Protein AF-A0A968SUG5-F1 (afdb_monomer_lite)

Foldseek 3Di:
DADFWQKAWEWEQAAEPLVRDTDTDIDIDTHHPPHALLQVLQLVVVCRVPPDPQKDADPDVVDPQAARIFRADPVRQTAEGEHEAQDAQVNQQNRVVRHVAYEYTHLDPVVVNLVRNAPDDHVVQQRYKYKYWDNVQSVVCSVVRDSYWYWYWYHDQQKIWIDTPPDIDITGIAIDGSVDDRDRDGRDDDDDDDDDDDDDDDDDDDDDDDDDDDDDDDDDDDDDDDDDDDDDDDDDDDDDDDDDDDDDDDDDDDDDDDDDDDDDDDDDDDD

Radius of gyration: 30.98 Å; chains: 1; bounding box: 108×66×65 Å

Sequence (271 aa):
MAQGATVYNLSIELADVDRGVYESFELRTARHPAESAEYLVTRLLAYCCEYAEGISFTQGISAGDEPAIWLRDATGRVLLWVEVGLPDAERLHRGSKQSERTAVYTHRDVTQLLSQLVGKKIHRAAAIPVYAFDRRLIKALAESVDRRSTLRITITEGQLFVALGDLSLSGSVTTHSLAGSEEQVGCARAGLPSTGAGNDAGGAGRSQRNKGRRNASARRYKADGAKDAIQSCIRPLTGSVGCQSCSVRVQCCLMGGRESGVPPWWGCWPI

pLDDT: mean 74.0, std 28.51, range [27.94, 98.62]

Structure (mmCIF, N/CA/C/O backbone):
data_AF-A0A968SUG5-F1
#
_entry.id   AF-A0A968SUG5-F1
#
loop_
_atom_site.group_PDB
_atom_site.id
_atom_site.type_symbol
_atom_site.label_atom_id
_atom_site.label_alt_id
_atom_site.label_comp_id
_atom_site.label_asym_id
_atom_site.label_entity_id
_atom_site.label_seq_id
_atom_site.pdbx_PDB_ins_code
_atom_site.Cartn_x
_atom_site.Cartn_y
_atom_site.Cartn_z
_atom_site.occupancy
_atom_site.B_iso_or_equiv
_atom_site.auth_seq_id
_atom_site.auth_comp_id
_atom_site.auth_asym_id
_atom_site.auth_atom_id
_atom_site.pdbx_PDB_model_num
ATOM 1 N N . MET A 1 1 ? 14.191 26.092 -5.492 1.00 40.31 1 MET A N 1
ATOM 2 C CA . MET A 1 1 ? 13.525 25.323 -6.566 1.00 40.31 1 MET A CA 1
ATOM 3 C C . MET A 1 1 ? 12.909 24.086 -5.941 1.00 40.31 1 MET A C 1
ATOM 5 O O . MET A 1 1 ? 13.654 23.318 -5.348 1.00 40.31 1 MET A O 1
ATOM 9 N N . ALA A 1 2 ? 11.588 23.911 -6.009 1.00 51.06 2 ALA A N 1
ATOM 10 C CA . ALA A 1 2 ? 10.972 22.647 -5.607 1.00 51.06 2 ALA A CA 1
ATOM 11 C C . ALA A 1 2 ? 11.287 21.587 -6.672 1.00 51.06 2 ALA A C 1
ATOM 13 O O . ALA A 1 2 ? 11.142 21.857 -7.865 1.00 51.06 2 ALA A O 1
ATOM 14 N N . GLN A 1 3 ? 11.752 20.408 -6.261 1.00 60.16 3 GLN A N 1
ATOM 15 C CA . GLN A 1 3 ? 11.927 19.287 -7.184 1.00 60.16 3 GLN A CA 1
ATOM 16 C C . GLN A 1 3 ? 10.543 18.827 -7.668 1.00 60.16 3 GLN A C 1
ATOM 18 O O . GLN A 1 3 ? 9.612 18.706 -6.875 1.00 60.16 3 GLN A O 1
ATOM 23 N N . GLY A 1 4 ? 10.391 18.612 -8.975 1.00 78.31 4 GLY A N 1
ATOM 24 C CA . GLY A 1 4 ? 9.131 18.131 -9.542 1.00 78.31 4 GLY A CA 1
ATOM 25 C C . GLY A 1 4 ? 8.844 16.683 -9.137 1.00 78.31 4 GLY A C 1
ATOM 26 O O . GLY A 1 4 ? 9.767 15.884 -8.972 1.00 78.31 4 GLY A O 1
ATOM 27 N N . ALA A 1 5 ? 7.565 16.328 -9.008 1.00 86.25 5 ALA A N 1
ATOM 28 C CA . ALA A 1 5 ? 7.169 14.938 -8.807 1.00 86.25 5 ALA A CA 1
ATOM 29 C C . ALA A 1 5 ? 7.533 14.085 -10.038 1.00 86.25 5 ALA A C 1
ATOM 31 O O . ALA A 1 5 ? 7.338 14.500 -11.184 1.00 86.25 5 ALA A O 1
ATOM 32 N N . THR A 1 6 ? 8.047 12.877 -9.810 1.00 91.19 6 THR A N 1
ATOM 33 C CA . THR A 1 6 ? 8.425 11.953 -10.887 1.00 91.19 6 THR A CA 1
ATOM 34 C C . THR A 1 6 ? 7.233 11.084 -11.259 1.00 91.19 6 THR A C 1
ATOM 36 O O . THR A 1 6 ? 6.728 10.335 -10.429 1.00 91.19 6 THR A O 1
ATOM 39 N N . VAL A 1 7 ? 6.776 11.167 -12.509 1.00 93.81 7 VAL A N 1
ATOM 40 C CA . VAL A 1 7 ? 5.664 10.338 -13.003 1.00 93.81 7 VAL A CA 1
ATOM 41 C C . VAL A 1 7 ? 6.163 8.949 -13.404 1.00 93.81 7 VAL A C 1
ATOM 43 O O . VAL A 1 7 ? 7.135 8.842 -14.166 1.00 93.81 7 VAL A O 1
ATOM 46 N N . TYR A 1 8 ? 5.449 7.938 -12.909 1.00 96.19 8 TYR A N 1
ATOM 47 C CA . TYR A 1 8 ? 5.531 6.522 -13.253 1.00 96.19 8 TYR A CA 1
ATOM 48 C C . TYR A 1 8 ? 4.249 6.113 -13.994 1.00 96.19 8 TYR A C 1
ATOM 50 O O . TYR A 1 8 ? 3.145 6.448 -13.556 1.00 96.19 8 TYR A O 1
ATOM 58 N N . ASN A 1 9 ? 4.404 5.381 -15.095 1.00 97.06 9 ASN A N 1
ATOM 59 C CA . ASN A 1 9 ? 3.317 4.724 -15.819 1.00 97.06 9 ASN A CA 1
ATOM 60 C C . ASN A 1 9 ? 3.586 3.216 -15.761 1.00 97.06 9 ASN A C 1
ATOM 62 O O . ASN A 1 9 ? 4.628 2.775 -16.247 1.00 97.06 9 ASN A O 1
ATOM 66 N N . LEU A 1 10 ? 2.700 2.448 -15.140 1.00 97.38 10 LEU A N 1
ATOM 67 C CA . LEU A 1 10 ? 2.911 1.031 -14.861 1.00 97.38 10 LEU A CA 1
ATOM 68 C C . LEU A 1 10 ? 1.778 0.216 -15.483 1.00 97.38 10 LEU A C 1
ATOM 70 O O . LEU A 1 10 ? 0.619 0.447 -15.152 1.00 97.38 10 LEU A O 1
ATOM 74 N N . SER A 1 11 ? 2.118 -0.735 -16.344 1.00 97.94 11 SER A N 1
ATOM 75 C CA . SER A 1 11 ? 1.160 -1.707 -16.873 1.00 97.94 11 SER A CA 1
ATOM 76 C C . SER A 1 11 ? 1.089 -2.875 -15.893 1.00 97.94 11 SER A C 1
ATOM 78 O O . SER A 1 11 ? 2.128 -3.464 -15.585 1.00 97.94 11 SER A O 1
ATOM 80 N N . ILE A 1 12 ? -0.084 -3.157 -15.328 1.00 98.19 12 ILE A N 1
ATOM 81 C CA . ILE A 1 12 ? -0.256 -4.168 -14.278 1.00 98.19 12 ILE A CA 1
ATOM 82 C C . ILE A 1 12 ? -1.114 -5.316 -14.803 1.00 98.19 12 ILE A C 1
ATOM 84 O O . ILE A 1 12 ? -2.260 -5.096 -15.184 1.00 98.19 12 ILE A O 1
ATOM 88 N N . GLU A 1 13 ? -0.576 -6.533 -14.755 1.00 98.38 13 GLU A N 1
ATOM 89 C CA . GLU A 1 13 ? -1.322 -7.789 -14.885 1.00 98.38 13 GLU A CA 1
ATOM 90 C C . GLU A 1 13 ? -1.495 -8.371 -13.465 1.00 98.38 13 GLU A C 1
ATOM 92 O O . GLU A 1 13 ? -0.532 -8.863 -12.872 1.00 98.38 13 GLU A O 1
ATOM 97 N N . LEU A 1 14 ? -2.693 -8.267 -12.881 1.00 98.50 14 LEU A N 1
ATOM 98 C CA . LEU A 1 14 ? -3.007 -8.711 -11.518 1.00 98.50 14 LEU A CA 1
ATOM 99 C C . LEU A 1 14 ? -3.749 -10.054 -11.532 1.00 98.50 14 LEU A C 1
ATOM 101 O O . LEU A 1 14 ? -4.778 -10.190 -12.189 1.00 98.50 14 LEU A O 1
ATOM 105 N N . ALA A 1 15 ? -3.261 -11.013 -10.747 1.00 98.56 15 ALA A N 1
ATOM 106 C CA . ALA A 1 15 ? -3.904 -12.293 -10.467 1.00 98.56 15 ALA A CA 1
ATOM 107 C C . ALA A 1 15 ? -3.958 -12.529 -8.947 1.00 98.56 15 ALA A C 1
ATOM 109 O O . ALA A 1 15 ? -3.088 -13.178 -8.366 1.00 98.56 15 ALA A O 1
ATOM 110 N N . ASP A 1 16 ? -4.968 -11.969 -8.287 1.00 97.94 16 ASP A N 1
ATOM 111 C CA . ASP A 1 16 ? -5.246 -12.205 -6.871 1.00 97.94 16 ASP A CA 1
ATOM 112 C C . ASP A 1 16 ? -6.149 -13.439 -6.736 1.00 97.94 16 ASP A C 1
ATOM 114 O O . ASP A 1 16 ? -7.370 -13.373 -6.894 1.00 97.94 16 ASP A O 1
ATOM 118 N N . VAL A 1 17 ? -5.520 -14.589 -6.490 1.00 98.00 17 VAL A N 1
ATOM 119 C CA . VAL A 1 17 ? -6.180 -15.894 -6.349 1.00 98.00 17 VAL A CA 1
ATOM 120 C C . VAL A 1 17 ? -6.985 -15.957 -5.050 1.00 98.00 17 VAL A C 1
ATOM 122 O O . VAL A 1 17 ? -8.071 -16.535 -5.036 1.00 98.00 17 VAL A O 1
ATOM 125 N N . ASP A 1 18 ? -6.502 -15.306 -3.987 1.00 95.38 18 ASP A N 1
ATOM 126 C CA . ASP A 1 18 ? -7.152 -15.267 -2.669 1.00 95.38 18 ASP A CA 1
ATOM 127 C C . ASP A 1 18 ? -8.512 -14.549 -2.716 1.00 95.38 18 ASP A C 1
ATOM 129 O O . ASP A 1 18 ? -9.431 -14.892 -1.966 1.00 95.38 18 ASP A O 1
ATOM 133 N N . ARG A 1 19 ? -8.653 -13.551 -3.598 1.00 95.38 19 ARG A N 1
ATOM 134 C CA . ARG A 1 19 ? -9.889 -12.778 -3.809 1.00 95.38 19 ARG A CA 1
ATOM 135 C C . ARG A 1 19 ? -10.636 -13.131 -5.100 1.00 95.38 19 ARG A C 1
ATOM 137 O O . ARG A 1 19 ? -11.758 -12.660 -5.282 1.00 95.38 19 ARG A O 1
ATOM 144 N N . GLY A 1 20 ? -10.040 -13.932 -5.985 1.00 96.94 20 GLY A N 1
ATOM 145 C CA . GLY A 1 20 ? -10.585 -14.264 -7.306 1.00 96.94 20 GLY A CA 1
ATOM 146 C C . GLY A 1 20 ? -10.607 -13.083 -8.288 1.00 96.94 20 GLY A C 1
ATOM 147 O O . GLY A 1 20 ? -11.497 -13.018 -9.135 1.00 96.94 20 GLY A O 1
ATOM 148 N N . VAL A 1 21 ? -9.671 -12.136 -8.159 1.00 97.44 21 VAL A N 1
ATOM 149 C CA . VAL A 1 21 ? -9.586 -10.925 -8.995 1.00 97.44 21 VAL A CA 1
ATOM 150 C C . VAL A 1 21 ? -8.481 -11.100 -10.036 1.00 97.44 21 VAL A C 1
ATOM 152 O O . VAL A 1 21 ? -7.309 -11.236 -9.691 1.00 97.44 21 VAL A O 1
ATOM 155 N N . TYR A 1 22 ? -8.854 -11.058 -11.315 1.00 98.00 22 TYR A N 1
ATOM 156 C CA . TYR A 1 22 ? -7.947 -11.227 -12.452 1.00 98.00 22 TYR A CA 1
ATOM 157 C C . TYR A 1 22 ? -8.134 -10.059 -13.414 1.00 98.00 22 TYR A C 1
ATOM 159 O O . TYR A 1 22 ? -9.120 -10.012 -14.143 1.00 98.00 22 TYR A O 1
ATOM 167 N N . GLU A 1 23 ? -7.219 -9.095 -13.377 1.00 98.00 23 GLU A N 1
ATOM 168 C CA . GLU A 1 23 ? -7.415 -7.780 -13.989 1.00 98.00 23 GLU A CA 1
ATOM 169 C C . GLU A 1 23 ? -6.155 -7.287 -14.694 1.00 98.00 23 GLU A C 1
ATOM 171 O O . GLU A 1 23 ? -5.032 -7.647 -14.341 1.00 98.00 23 GLU A O 1
ATOM 176 N N . SER A 1 24 ? -6.325 -6.447 -15.712 1.00 97.88 24 SER A N 1
ATOM 177 C CA . SER A 1 24 ? -5.207 -5.822 -16.426 1.00 97.88 24 SER A CA 1
ATOM 178 C C . SER A 1 24 ? -5.476 -4.341 -16.641 1.00 97.88 24 SER A C 1
ATOM 180 O O . SER A 1 24 ? -6.464 -3.971 -17.274 1.00 97.88 24 SER A O 1
ATOM 182 N N . PHE A 1 25 ? -4.618 -3.481 -16.090 1.00 97.12 25 PHE A N 1
ATOM 183 C CA . PHE A 1 25 ? -4.863 -2.040 -16.049 1.00 97.12 25 PHE A CA 1
ATOM 184 C C . PHE A 1 25 ? -3.585 -1.198 -16.117 1.00 97.12 25 PHE A C 1
ATOM 186 O O . PHE A 1 25 ? -2.525 -1.563 -15.609 1.00 97.12 25 PHE A O 1
ATOM 193 N N . GLU A 1 26 ? -3.716 -0.012 -16.713 1.00 96.69 26 GLU A N 1
ATOM 194 C CA . GLU A 1 26 ? -2.664 1.002 -16.769 1.00 96.69 26 GLU A CA 1
ATOM 195 C C . GLU A 1 26 ? -2.747 1.933 -15.558 1.00 96.69 26 GLU A C 1
ATOM 197 O O . GLU A 1 26 ? -3.721 2.665 -15.365 1.00 96.69 26 GLU A O 1
ATOM 202 N N . LEU A 1 27 ? -1.693 1.939 -14.749 1.00 95.75 27 LEU A N 1
ATOM 203 C CA . LEU A 1 27 ? -1.617 2.663 -13.493 1.00 95.75 27 LEU A CA 1
ATOM 204 C C . LEU A 1 27 ? -0.624 3.824 -13.596 1.00 95.75 27 LEU A C 1
ATOM 206 O O . LEU A 1 27 ? 0.596 3.647 -13.622 1.00 95.75 27 LEU A O 1
ATOM 210 N N . ARG A 1 28 ? -1.149 5.051 -13.619 1.00 94.88 28 ARG A N 1
ATOM 211 C CA . ARG A 1 28 ? -0.344 6.278 -13.644 1.00 94.88 28 ARG A CA 1
ATOM 212 C C . ARG A 1 28 ? -0.278 6.907 -12.259 1.00 94.88 28 ARG A C 1
ATOM 214 O O . ARG A 1 28 ? -1.301 7.286 -11.698 1.00 94.88 28 ARG A O 1
ATOM 221 N N . THR A 1 29 ? 0.930 7.084 -11.733 1.00 92.62 29 THR A N 1
ATOM 222 C CA . THR A 1 29 ? 1.147 7.670 -10.405 1.00 92.62 29 THR A CA 1
ATOM 223 C C . THR A 1 29 ? 2.322 8.645 -10.387 1.00 92.62 29 THR A C 1
ATOM 225 O O . THR A 1 29 ? 3.266 8.536 -11.170 1.00 92.62 29 THR A O 1
ATOM 228 N N . ALA A 1 30 ? 2.256 9.643 -9.509 1.00 92.19 30 ALA A N 1
ATOM 229 C CA . ALA A 1 30 ? 3.315 10.623 -9.309 1.00 92.19 30 ALA A CA 1
ATOM 230 C C . ALA A 1 30 ? 4.005 10.361 -7.969 1.00 92.19 30 ALA A C 1
ATOM 232 O O . ALA A 1 30 ? 3.348 10.340 -6.927 1.00 92.19 30 ALA A O 1
ATOM 233 N N . ARG A 1 31 ? 5.326 10.174 -8.000 1.00 92.56 31 ARG A N 1
ATOM 234 C CA . ARG A 1 31 ? 6.180 10.051 -6.819 1.00 92.56 31 ARG A CA 1
ATOM 235 C C . ARG A 1 31 ? 6.658 11.431 -6.377 1.00 92.56 31 ARG A C 1
ATOM 237 O O . ARG A 1 31 ? 7.319 12.129 -7.150 1.00 92.56 31 ARG A O 1
ATOM 244 N N . HIS A 1 32 ? 6.350 11.824 -5.146 1.00 89.81 32 HIS A N 1
ATOM 245 C CA . HIS A 1 32 ? 6.826 13.093 -4.584 1.00 89.81 32 HIS A CA 1
ATOM 246 C C . HIS A 1 32 ? 8.330 13.005 -4.226 1.00 89.81 32 HIS A C 1
ATOM 248 O O . HIS A 1 32 ? 8.789 11.927 -3.861 1.00 89.81 32 HIS A O 1
ATOM 254 N N . PRO A 1 33 ? 9.137 14.086 -4.264 1.00 88.06 33 PRO A N 1
ATOM 255 C CA . PRO A 1 33 ? 10.563 13.999 -3.910 1.00 88.06 33 PRO A CA 1
ATOM 256 C C . PRO A 1 33 ? 10.840 13.532 -2.472 1.00 88.06 33 PRO A C 1
ATOM 258 O O . PRO A 1 33 ? 11.853 12.887 -2.223 1.00 88.06 33 PRO A O 1
ATOM 261 N N . ALA A 1 34 ? 9.931 13.816 -1.530 1.00 89.00 34 ALA A N 1
ATOM 262 C CA . ALA A 1 34 ? 10.015 13.316 -0.151 1.00 89.00 34 ALA A CA 1
ATOM 263 C C . ALA A 1 34 ? 9.537 11.855 0.011 1.00 89.00 34 ALA A C 1
ATOM 265 O O . ALA A 1 34 ? 9.598 11.300 1.105 1.00 89.00 34 ALA A O 1
ATOM 266 N N . GLU A 1 35 ? 9.037 11.232 -1.057 1.00 90.69 35 GLU A N 1
ATOM 267 C CA . GLU A 1 35 ? 8.597 9.841 -1.075 1.00 90.69 35 GLU A CA 1
ATOM 268 C C . GLU A 1 35 ? 9.763 8.927 -1.479 1.00 90.69 35 GLU A C 1
ATOM 270 O O . GLU A 1 35 ? 10.408 9.119 -2.518 1.00 90.69 35 GLU A O 1
ATOM 275 N N . SER A 1 36 ? 10.046 7.906 -0.670 1.00 94.06 36 SER A N 1
ATOM 276 C CA . SER A 1 36 ? 11.065 6.908 -1.007 1.00 94.06 36 SER A CA 1
ATOM 277 C C . SER A 1 36 ? 10.557 5.934 -2.082 1.00 94.06 36 SER A C 1
ATOM 279 O O . SER A 1 36 ? 9.351 5.820 -2.314 1.00 94.06 36 SER A O 1
ATOM 281 N N . ALA A 1 37 ? 11.465 5.232 -2.762 1.00 95.44 37 ALA A N 1
ATOM 282 C CA . ALA A 1 37 ? 11.076 4.250 -3.778 1.00 95.44 37 ALA A CA 1
ATOM 283 C C . ALA A 1 37 ? 10.310 3.069 -3.146 1.00 95.44 37 ALA A C 1
ATOM 285 O O . ALA A 1 37 ? 9.331 2.583 -3.704 1.00 95.44 37 ALA A O 1
ATOM 286 N N . GLU A 1 38 ? 10.683 2.686 -1.924 1.00 97.31 38 GLU A N 1
ATOM 287 C CA . GLU A 1 38 ? 9.998 1.680 -1.113 1.00 97.31 38 GLU A CA 1
ATOM 288 C C . GLU A 1 38 ? 8.570 2.108 -0.764 1.00 97.31 38 GLU A C 1
ATOM 290 O O . GLU A 1 38 ? 7.666 1.278 -0.804 1.00 97.31 38 GLU A O 1
ATOM 295 N N . TYR A 1 39 ? 8.330 3.390 -0.458 1.00 96.31 39 TYR A N 1
ATOM 296 C CA . TYR A 1 39 ? 6.975 3.894 -0.211 1.00 96.31 39 TYR A CA 1
ATOM 297 C C . TYR A 1 39 ? 6.109 3.807 -1.476 1.00 96.31 39 TYR A C 1
ATOM 299 O O . TYR A 1 39 ? 4.987 3.304 -1.398 1.00 96.31 39 TYR A O 1
ATOM 307 N N . LEU A 1 40 ? 6.650 4.210 -2.634 1.00 96.00 40 LEU A N 1
ATOM 308 C CA . LEU A 1 40 ? 5.980 4.083 -3.935 1.00 96.00 40 LEU A CA 1
ATOM 309 C C . LEU A 1 40 ? 5.583 2.626 -4.218 1.00 96.00 40 LEU A C 1
ATOM 311 O O . LEU A 1 40 ? 4.424 2.353 -4.523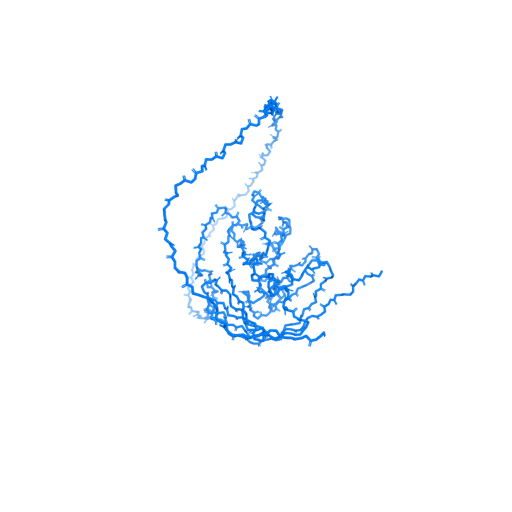 1.00 96.00 40 LEU A O 1
ATOM 315 N N . VAL A 1 41 ? 6.522 1.688 -4.067 1.00 97.44 41 VAL A N 1
ATOM 316 C CA . VAL A 1 41 ? 6.264 0.250 -4.249 1.00 97.44 41 VAL A CA 1
ATOM 317 C C . VAL A 1 41 ? 5.268 -0.280 -3.215 1.00 97.44 41 VAL A C 1
ATOM 319 O O . VAL A 1 41 ? 4.390 -1.066 -3.557 1.00 97.44 41 VAL A O 1
ATOM 322 N N . THR A 1 42 ? 5.332 0.180 -1.963 1.00 98.06 42 THR A N 1
ATOM 323 C CA . THR A 1 42 ? 4.381 -0.245 -0.921 1.00 98.06 42 THR A CA 1
ATOM 324 C C . THR A 1 42 ? 2.955 0.156 -1.276 1.00 98.06 42 THR A C 1
ATOM 326 O O . THR A 1 42 ? 2.051 -0.666 -1.150 1.00 98.06 42 THR A O 1
ATOM 329 N N . ARG A 1 43 ? 2.734 1.392 -1.751 1.00 96.69 43 ARG A N 1
ATOM 330 C CA . ARG A 1 43 ? 1.397 1.814 -2.194 1.00 96.69 43 ARG A CA 1
ATOM 331 C C . ARG A 1 43 ? 0.981 1.163 -3.514 1.00 96.69 43 ARG A C 1
ATOM 333 O O . ARG A 1 43 ? -0.201 0.905 -3.690 1.00 96.69 43 ARG A O 1
ATOM 340 N N . LEU A 1 44 ? 1.916 0.842 -4.408 1.00 97.50 44 LEU A N 1
ATOM 341 C CA . LEU A 1 44 ? 1.635 0.048 -5.608 1.00 97.50 44 LEU A CA 1
ATOM 342 C C . LEU A 1 44 ? 1.084 -1.339 -5.250 1.00 97.50 44 LEU A C 1
ATOM 344 O O . LEU A 1 44 ? 0.021 -1.717 -5.734 1.00 97.50 44 LEU A O 1
ATOM 348 N N . LEU A 1 45 ? 1.768 -2.076 -4.372 1.00 98.25 45 LEU A N 1
ATOM 349 C CA . LEU A 1 45 ? 1.312 -3.400 -3.949 1.00 98.25 45 LEU A CA 1
ATOM 350 C C . LEU A 1 45 ? 0.024 -3.313 -3.122 1.00 98.25 45 LEU A C 1
ATOM 352 O O . LEU A 1 45 ? -0.891 -4.086 -3.368 1.00 98.25 45 LEU A O 1
ATOM 356 N N . ALA A 1 46 ? -0.106 -2.331 -2.223 1.00 98.25 46 ALA A N 1
ATOM 357 C CA . ALA A 1 46 ? -1.347 -2.105 -1.479 1.00 98.25 46 ALA A CA 1
ATOM 358 C C . ALA A 1 46 ? -2.546 -1.800 -2.400 1.00 98.25 46 ALA A C 1
ATOM 360 O O . ALA A 1 46 ? -3.637 -2.300 -2.153 1.00 98.25 46 ALA A O 1
ATOM 361 N N . TYR A 1 47 ? -2.348 -1.038 -3.484 1.00 98.44 47 TYR A N 1
ATOM 362 C CA . TYR A 1 47 ? -3.378 -0.789 -4.504 1.00 98.44 47 TYR A CA 1
ATOM 363 C C . TYR A 1 47 ? -3.827 -2.090 -5.182 1.00 98.44 47 TYR A C 1
ATOM 365 O O . TYR A 1 47 ? -5.013 -2.269 -5.437 1.00 98.44 47 TYR A O 1
ATOM 373 N N . CYS A 1 48 ? -2.895 -3.014 -5.434 1.00 97.88 48 CYS A N 1
ATOM 374 C CA . CYS A 1 48 ? -3.197 -4.321 -6.017 1.00 97.88 48 CYS A CA 1
ATOM 375 C C . CYS A 1 48 ? -3.935 -5.229 -5.018 1.00 97.88 48 CYS A C 1
ATOM 377 O O . CYS A 1 48 ? -5.005 -5.736 -5.341 1.00 97.88 48 CYS A O 1
ATOM 379 N N . CYS A 1 49 ? -3.434 -5.359 -3.782 1.00 97.69 49 CYS A N 1
ATOM 380 C CA . CYS A 1 49 ? -4.078 -6.152 -2.724 1.00 97.69 49 CYS A CA 1
ATOM 381 C C . CYS A 1 49 ? -5.507 -5.678 -2.401 1.00 97.69 49 CYS A C 1
ATOM 383 O O . CYS A 1 49 ? -6.349 -6.477 -2.002 1.00 97.69 49 CYS A O 1
ATOM 385 N N . GLU A 1 50 ? -5.784 -4.382 -2.565 1.00 97.62 50 GLU A N 1
ATOM 386 C CA . GLU A 1 50 ? -7.080 -3.754 -2.277 1.00 97.62 50 GLU A CA 1
ATOM 387 C C . GLU A 1 50 ? -7.922 -3.484 -3.538 1.00 97.62 50 GLU A C 1
ATOM 389 O O . GLU A 1 50 ? -8.958 -2.825 -3.448 1.00 97.62 50 GLU A O 1
ATOM 394 N N . TYR A 1 51 ? -7.503 -3.974 -4.714 1.00 97.75 51 TYR A N 1
ATOM 395 C CA . TYR A 1 51 ? -8.091 -3.587 -6.001 1.00 97.75 51 TYR A CA 1
ATOM 396 C C . TYR A 1 51 ? -9.617 -3.776 -6.053 1.00 97.75 51 TYR A C 1
ATOM 398 O O . TYR A 1 51 ? -10.129 -4.852 -5.729 1.00 97.75 51 TYR A O 1
ATOM 406 N N . ALA A 1 52 ? -10.327 -2.732 -6.484 1.00 96.06 52 ALA A N 1
ATOM 407 C CA . ALA A 1 52 ? -11.762 -2.702 -6.762 1.00 96.06 52 ALA A CA 1
ATOM 408 C C . ALA A 1 52 ? -12.088 -1.498 -7.667 1.00 96.06 52 ALA A C 1
ATOM 410 O O . ALA A 1 52 ? -11.359 -0.504 -7.664 1.00 96.06 52 ALA A O 1
ATOM 411 N N . GLU A 1 53 ? -13.194 -1.541 -8.413 1.00 92.38 53 GLU A N 1
ATOM 412 C CA . GLU A 1 53 ? -13.606 -0.426 -9.279 1.00 92.38 53 GLU A CA 1
ATOM 413 C C . GLU A 1 53 ? -13.778 0.883 -8.482 1.00 92.38 53 GLU A C 1
ATOM 415 O O . GLU A 1 53 ? -14.501 0.928 -7.491 1.00 92.38 53 GLU A O 1
ATOM 420 N N . GLY A 1 54 ? -13.107 1.959 -8.912 1.00 93.06 54 GLY A N 1
ATOM 421 C CA . GLY A 1 54 ? -13.092 3.255 -8.215 1.00 93.06 54 GLY A CA 1
ATOM 422 C C . GLY A 1 54 ? -11.908 3.468 -7.258 1.00 93.06 54 GLY A C 1
ATOM 423 O O . GLY A 1 54 ? -11.796 4.539 -6.648 1.00 93.06 54 GLY A O 1
ATOM 424 N N . ILE A 1 55 ? -11.001 2.492 -7.120 1.00 97.00 55 ILE A N 1
ATOM 425 C CA . ILE A 1 55 ? -9.772 2.650 -6.331 1.00 97.00 55 ILE A CA 1
ATOM 426 C C . ILE A 1 55 ? -8.776 3.603 -7.017 1.00 97.00 55 ILE A C 1
ATOM 428 O O . ILE A 1 55 ? -8.468 3.487 -8.205 1.00 97.00 55 ILE A O 1
ATOM 432 N N . SER A 1 56 ? -8.251 4.573 -6.266 1.00 95.94 56 SER A N 1
ATOM 433 C CA . SER A 1 56 ? -7.358 5.615 -6.791 1.00 95.94 56 SER A CA 1
ATOM 434 C C . SER A 1 56 ? -6.294 6.058 -5.783 1.00 95.94 56 SER A C 1
ATOM 436 O O . SER A 1 56 ? -6.526 6.101 -4.574 1.00 95.94 56 SER A O 1
ATOM 438 N N . PHE A 1 57 ? -5.111 6.412 -6.294 1.00 94.75 57 PHE A N 1
ATOM 439 C CA . PHE A 1 57 ? -4.092 7.118 -5.515 1.00 94.75 57 PHE A CA 1
ATOM 440 C C . PHE A 1 57 ? -4.517 8.554 -5.221 1.00 94.75 57 PHE A C 1
ATOM 442 O O . PHE A 1 57 ? -5.262 9.171 -5.985 1.00 94.75 57 PHE A O 1
ATOM 449 N N . THR A 1 58 ? -3.951 9.109 -4.155 1.00 91.75 58 THR A N 1
ATOM 450 C CA . THR A 1 58 ? -4.036 10.538 -3.838 1.00 91.75 58 THR A CA 1
ATOM 451 C C . THR A 1 58 ? -2.625 11.149 -3.781 1.00 91.75 58 THR A C 1
ATOM 453 O O . THR A 1 58 ? -1.639 10.490 -4.132 1.00 91.75 58 THR A O 1
ATOM 456 N N . GLN A 1 59 ? -2.500 12.415 -3.375 1.00 79.62 59 GLN A N 1
ATOM 457 C CA . GLN A 1 59 ? -1.204 13.046 -3.114 1.00 79.62 59 GLN A CA 1
ATOM 458 C C . GLN A 1 59 ? -0.481 12.491 -1.862 1.00 79.62 59 GLN A C 1
ATOM 460 O O . GLN A 1 59 ? 0.709 12.759 -1.685 1.00 79.62 59 GLN A O 1
ATOM 465 N N . GLY A 1 60 ? -1.146 11.684 -1.021 1.00 71.31 60 GLY A N 1
ATOM 466 C CA . GLY A 1 60 ? -0.518 10.886 0.041 1.00 71.31 60 GLY A CA 1
ATOM 467 C C . GLY A 1 60 ? 0.328 11.710 1.017 1.00 71.31 60 GLY A C 1
ATOM 468 O O . GLY A 1 60 ? -0.198 12.544 1.743 1.00 71.31 60 GLY A O 1
ATOM 469 N N . ILE A 1 61 ? 1.652 11.505 1.027 1.00 73.06 61 ILE A N 1
ATOM 470 C CA . ILE A 1 61 ? 2.601 12.241 1.896 1.00 73.06 61 ILE A CA 1
ATOM 471 C C . ILE A 1 61 ? 2.507 13.768 1.698 1.00 73.06 61 ILE A C 1
ATOM 473 O O . ILE A 1 61 ? 2.778 14.528 2.626 1.00 73.06 61 ILE A O 1
ATOM 477 N N . SER A 1 62 ? 2.120 14.230 0.506 1.00 69.75 62 SER A N 1
ATOM 478 C CA . SER A 1 62 ? 1.976 15.657 0.192 1.00 69.75 62 SER A CA 1
ATOM 479 C C . SER A 1 62 ? 0.643 16.266 0.652 1.00 69.75 62 SER A C 1
ATOM 481 O O . SER A 1 62 ? 0.539 17.490 0.673 1.00 69.75 62 SER A O 1
ATOM 483 N N . ALA A 1 63 ? -0.347 15.452 1.042 1.00 71.81 63 ALA A N 1
ATOM 484 C CA . ALA A 1 63 ? -1.648 15.900 1.543 1.00 71.81 63 ALA A CA 1
ATOM 485 C C . ALA A 1 63 ? -1.868 15.456 3.002 1.00 71.81 63 ALA A C 1
ATOM 487 O O . ALA A 1 63 ? -1.911 14.271 3.345 1.00 71.81 63 ALA A O 1
ATOM 488 N N . GLY A 1 64 ? -2.029 16.428 3.904 1.00 72.69 64 GLY A N 1
ATOM 489 C CA . GLY A 1 64 ? -2.218 16.157 5.336 1.00 72.69 64 GLY A CA 1
ATOM 490 C C . GLY A 1 64 ? -3.536 15.442 5.669 1.00 72.69 64 GLY A C 1
ATOM 491 O O . GLY A 1 64 ? -3.658 14.839 6.739 1.00 72.69 64 GLY A O 1
ATOM 492 N N . ASP A 1 65 ? -4.498 15.497 4.752 1.00 82.12 65 ASP A N 1
ATOM 493 C CA . ASP A 1 65 ? -5.901 15.125 4.905 1.00 82.12 65 ASP A CA 1
ATOM 494 C C . ASP A 1 65 ? -6.390 14.026 3.945 1.00 82.12 65 ASP A C 1
ATOM 496 O O . ASP A 1 65 ? -7.513 13.563 4.121 1.00 82.12 65 ASP A O 1
ATOM 500 N N . GLU A 1 66 ? -5.569 13.549 3.004 1.00 89.88 66 GLU A N 1
ATOM 501 C CA . GLU A 1 66 ? -5.903 12.433 2.102 1.00 89.88 66 GLU A CA 1
ATOM 502 C C . GLU A 1 66 ? -5.073 11.163 2.412 1.00 89.88 66 GLU A C 1
ATOM 504 O O . GLU A 1 66 ? -3.909 11.294 2.800 1.00 89.88 66 GLU A O 1
ATOM 509 N N . PRO A 1 67 ? -5.616 9.938 2.234 1.00 94.69 67 PRO A N 1
ATOM 510 C CA . PRO A 1 67 ? -4.879 8.676 2.409 1.00 94.69 67 PRO A CA 1
ATOM 511 C C . PRO A 1 67 ? -3.786 8.470 1.348 1.00 94.69 67 PRO A C 1
ATOM 513 O O . PRO A 1 67 ? -3.668 9.236 0.405 1.00 94.69 67 PRO A O 1
ATOM 516 N N . ALA A 1 68 ? -3.004 7.389 1.424 1.00 95.31 68 ALA A N 1
ATOM 517 C CA . ALA A 1 68 ? -2.164 6.999 0.284 1.00 95.31 68 ALA A CA 1
ATOM 518 C C . ALA A 1 68 ? -3.015 6.506 -0.910 1.00 95.31 68 ALA A C 1
ATOM 520 O O . ALA A 1 68 ? -2.692 6.782 -2.070 1.00 95.31 68 ALA A O 1
ATOM 521 N N . ILE A 1 69 ? -4.092 5.766 -0.614 1.00 96.81 69 ILE A N 1
ATOM 522 C CA . ILE A 1 69 ? -5.058 5.204 -1.571 1.00 96.81 69 ILE A CA 1
ATOM 523 C C . ILE A 1 69 ? -6.458 5.269 -0.944 1.00 96.81 69 ILE A C 1
ATOM 525 O O . ILE A 1 69 ? -6.613 5.038 0.258 1.00 96.81 69 ILE A O 1
ATOM 529 N N . TRP A 1 70 ? -7.485 5.514 -1.753 1.00 96.31 70 TRP A N 1
ATOM 530 C CA . TRP A 1 70 ? -8.888 5.329 -1.362 1.00 96.31 70 TRP A CA 1
ATOM 531 C C . TRP A 1 70 ? -9.690 4.554 -2.405 1.00 96.31 70 TRP A C 1
ATOM 533 O O . TRP A 1 70 ? -9.342 4.527 -3.583 1.00 96.31 70 TRP A O 1
ATOM 543 N N . LEU A 1 71 ? -10.807 3.988 -1.956 1.00 97.44 71 LEU A N 1
ATOM 544 C CA . LEU A 1 71 ? -11.922 3.555 -2.796 1.00 97.44 71 LEU A CA 1
ATOM 545 C C . LEU A 1 71 ? -13.089 4.504 -2.536 1.00 97.44 71 LEU A C 1
ATOM 547 O O . LEU A 1 71 ? -13.438 4.729 -1.370 1.00 97.44 71 LEU A O 1
ATOM 551 N N . ARG A 1 72 ? -13.699 5.045 -3.592 1.00 95.94 72 ARG A N 1
ATOM 552 C CA . ARG A 1 72 ? -14.921 5.852 -3.490 1.00 95.94 72 ARG A CA 1
ATOM 553 C C . ARG A 1 72 ? -16.024 5.268 -4.357 1.00 95.94 72 ARG A C 1
ATOM 555 O O . ARG A 1 72 ? -15.744 4.791 -5.450 1.00 95.94 72 ARG A O 1
ATOM 562 N N . ASP A 1 73 ? -17.258 5.321 -3.864 1.00 94.62 73 ASP A N 1
ATOM 563 C CA . ASP A 1 73 ? -18.432 4.963 -4.661 1.00 94.62 73 ASP A CA 1
ATOM 564 C C . ASP A 1 73 ? -18.839 6.091 -5.630 1.00 94.62 73 ASP A C 1
ATOM 566 O O . ASP A 1 73 ? -18.297 7.201 -5.599 1.00 94.62 73 ASP A O 1
ATOM 570 N N . ALA A 1 74 ? -19.841 5.826 -6.472 1.00 92.75 74 ALA A N 1
ATOM 571 C CA . ALA A 1 74 ? -20.386 6.798 -7.422 1.00 92.75 74 ALA A CA 1
ATOM 572 C C . ALA A 1 74 ? -21.032 8.041 -6.764 1.00 92.75 74 ALA A C 1
ATOM 574 O O . ALA A 1 74 ? -21.303 9.022 -7.453 1.00 92.75 74 ALA A O 1
ATOM 575 N N . THR A 1 75 ? -21.270 8.030 -5.446 1.00 93.94 75 THR A N 1
ATOM 576 C CA . THR A 1 75 ? -21.737 9.201 -4.678 1.00 93.94 75 THR A CA 1
ATOM 577 C C . THR A 1 75 ? -20.583 10.030 -4.099 1.00 93.94 75 THR A C 1
ATOM 579 O O . THR A 1 75 ? -20.810 11.083 -3.505 1.00 93.94 75 THR A O 1
ATOM 582 N N . GLY A 1 76 ? -19.336 9.577 -4.277 1.00 90.94 76 GLY A N 1
ATOM 583 C CA . GLY A 1 76 ? -18.127 10.197 -3.733 1.00 90.94 76 GLY A CA 1
ATOM 584 C C . GLY A 1 76 ? -17.818 9.801 -2.286 1.00 90.94 76 GLY A C 1
ATOM 585 O O . GLY A 1 76 ? -16.868 10.328 -1.698 1.00 90.94 76 GLY A O 1
ATOM 586 N N . ARG A 1 77 ? -18.585 8.874 -1.699 1.00 94.12 77 ARG A N 1
ATOM 587 C CA . ARG A 1 77 ? -18.388 8.400 -0.328 1.00 94.12 77 ARG A CA 1
ATOM 588 C C . ARG A 1 77 ? -17.177 7.474 -0.267 1.00 94.12 77 ARG A C 1
ATOM 590 O O . ARG A 1 77 ? -17.012 6.597 -1.109 1.00 94.12 77 ARG A O 1
ATOM 597 N N . VAL A 1 78 ? -16.323 7.663 0.739 1.00 96.12 78 VAL A N 1
ATOM 598 C CA . VAL A 1 78 ? -15.120 6.841 0.922 1.00 96.12 78 VAL A CA 1
ATOM 599 C C . VAL A 1 78 ? -15.506 5.491 1.522 1.00 96.12 78 VAL A C 1
ATOM 601 O O . VAL A 1 78 ? -15.956 5.411 2.664 1.00 96.12 78 VAL A O 1
ATOM 604 N N . LEU A 1 79 ? -15.305 4.423 0.755 1.00 97.62 79 LEU A N 1
ATOM 605 C CA . LEU A 1 79 ? -15.497 3.047 1.210 1.00 97.62 79 LEU A CA 1
ATOM 606 C C . LEU A 1 79 ? -14.231 2.536 1.908 1.00 97.62 79 LEU A C 1
ATOM 608 O O . LEU A 1 79 ? -14.301 2.032 3.029 1.00 97.62 79 LEU A O 1
ATOM 612 N N . LEU A 1 80 ? -13.065 2.752 1.287 1.00 98.06 80 LEU A N 1
ATOM 613 C CA . LEU A 1 80 ? -11.757 2.334 1.797 1.00 98.06 80 LEU A CA 1
ATOM 614 C C . LEU A 1 80 ? -10.815 3.524 1.986 1.00 98.06 80 LEU A C 1
ATOM 616 O O . LEU A 1 80 ? -10.699 4.375 1.106 1.00 98.06 80 LEU A O 1
ATOM 620 N N . TRP A 1 81 ? -10.087 3.516 3.100 1.00 97.38 81 TRP A N 1
ATOM 621 C CA . TRP A 1 81 ? -8.963 4.401 3.397 1.00 97.38 81 TRP A CA 1
ATOM 622 C C . TRP A 1 81 ? -7.699 3.578 3.658 1.00 97.38 81 TRP A C 1
ATOM 624 O O . TRP A 1 81 ? -7.661 2.809 4.620 1.00 97.38 81 TRP A O 1
ATOM 634 N N . VAL A 1 82 ? -6.654 3.746 2.847 1.00 97.81 82 VAL A N 1
ATOM 635 C CA . VAL A 1 82 ? -5.373 3.050 3.042 1.00 97.81 82 VAL A CA 1
ATOM 636 C C . VAL A 1 82 ? -4.279 4.029 3.446 1.00 97.81 82 VAL A C 1
ATOM 638 O O . VAL A 1 82 ? -3.924 4.935 2.690 1.00 97.81 82 VAL A O 1
ATOM 641 N N . GLU A 1 83 ? -3.692 3.809 4.619 1.00 96.31 83 GLU A N 1
ATOM 642 C CA . GLU A 1 83 ? -2.430 4.447 4.998 1.00 96.31 83 GLU A CA 1
ATOM 643 C C . GLU A 1 83 ? -1.232 3.576 4.623 1.00 96.31 83 GLU A C 1
ATOM 645 O O . GLU A 1 83 ? -1.304 2.346 4.646 1.00 96.31 83 GLU A O 1
ATOM 650 N N . VAL A 1 84 ? -0.104 4.221 4.322 1.00 96.44 84 VAL A N 1
ATOM 651 C CA . VAL A 1 84 ? 1.146 3.538 3.971 1.00 96.44 84 VAL A CA 1
ATOM 652 C C . VAL A 1 84 ? 2.302 4.016 4.850 1.00 96.44 84 VAL A C 1
ATOM 654 O O . VAL A 1 84 ? 2.459 5.211 5.100 1.00 96.44 84 VAL A O 1
ATOM 657 N N . GLY A 1 85 ? 3.140 3.078 5.302 1.00 95.19 85 GLY A N 1
ATOM 658 C CA . GLY A 1 85 ? 4.360 3.351 6.066 1.00 95.19 85 GLY A CA 1
ATOM 659 C C . GLY A 1 85 ? 4.150 3.324 7.582 1.00 95.19 85 GLY A C 1
ATOM 660 O O . GLY A 1 85 ? 3.855 2.271 8.142 1.00 95.19 85 GLY A O 1
ATOM 661 N N . LEU A 1 86 ? 4.374 4.458 8.253 1.00 94.69 86 LEU A N 1
ATOM 662 C CA . LEU A 1 86 ? 4.212 4.619 9.707 1.00 94.69 86 LEU A CA 1
ATOM 663 C C . LEU A 1 86 ? 3.238 5.774 10.005 1.00 94.69 86 LEU A C 1
ATOM 665 O O . LEU A 1 86 ? 3.687 6.856 10.388 1.00 94.69 86 LEU A O 1
ATOM 669 N N . PRO A 1 87 ? 1.925 5.602 9.762 1.00 94.38 87 PRO A N 1
ATOM 670 C CA . PRO A 1 87 ? 0.939 6.628 10.083 1.00 94.38 87 PRO A CA 1
ATOM 671 C C . PRO A 1 87 ? 0.822 6.824 11.598 1.00 94.38 87 PRO A C 1
ATOM 673 O O . PRO A 1 87 ? 0.865 5.866 12.370 1.00 94.38 87 PRO A O 1
ATOM 676 N N . ASP A 1 88 ? 0.615 8.067 12.027 1.00 93.62 88 ASP A N 1
ATOM 677 C CA . ASP A 1 88 ? 0.291 8.363 13.418 1.00 93.62 88 ASP A CA 1
ATOM 678 C C . ASP A 1 88 ? -1.180 8.034 13.759 1.00 93.62 88 ASP A C 1
ATOM 680 O O . ASP A 1 88 ? -2.047 7.830 12.900 1.00 93.62 88 ASP A O 1
ATOM 684 N N . ALA A 1 89 ? -1.474 7.990 15.059 1.00 94.88 89 ALA A N 1
ATOM 685 C CA . ALA A 1 89 ? -2.801 7.647 15.559 1.00 94.88 89 ALA A CA 1
ATOM 686 C C . ALA A 1 89 ? -3.877 8.717 15.286 1.00 94.88 89 ALA A C 1
ATOM 688 O O . ALA A 1 89 ? -5.061 8.380 15.270 1.00 94.88 89 ALA A O 1
ATOM 689 N N . GLU A 1 90 ? -3.513 9.987 15.082 1.00 93.62 90 GLU A N 1
ATOM 690 C CA . GLU A 1 90 ? -4.473 11.048 14.750 1.00 93.62 90 GLU A CA 1
ATOM 691 C C . GLU A 1 90 ? -4.938 10.899 13.299 1.00 93.62 90 GLU A C 1
ATOM 693 O O . GLU A 1 90 ? -6.142 10.905 13.023 1.00 93.62 90 GLU A O 1
ATOM 698 N N . ARG A 1 91 ? -3.994 10.670 12.380 1.00 92.88 91 ARG A N 1
ATOM 699 C CA . ARG A 1 91 ? -4.259 10.387 10.970 1.00 92.88 91 ARG A CA 1
ATOM 700 C C . ARG A 1 91 ? -5.129 9.140 10.811 1.00 92.88 91 ARG A C 1
ATOM 702 O O . ARG A 1 91 ? -6.163 9.220 10.148 1.00 92.88 91 ARG A O 1
ATOM 709 N N . LEU A 1 92 ? -4.823 8.051 11.524 1.00 94.44 92 LEU A N 1
ATOM 710 C CA . LEU A 1 92 ? -5.690 6.865 11.553 1.00 94.44 92 LEU A CA 1
ATOM 711 C C . LEU A 1 92 ? -7.064 7.136 12.181 1.00 94.44 92 LEU A C 1
ATOM 713 O O . LEU A 1 92 ? -8.069 6.660 11.652 1.00 94.44 92 LEU A O 1
ATOM 717 N N . HIS A 1 93 ? -7.162 7.918 13.264 1.00 95.44 93 HIS A N 1
ATOM 718 C CA . HIS A 1 93 ? -8.455 8.301 13.852 1.00 95.44 93 HIS A CA 1
ATOM 719 C C . HIS A 1 93 ? -9.326 9.113 12.879 1.00 95.44 93 HIS A C 1
ATOM 721 O O . HIS A 1 93 ? -10.548 8.956 12.859 1.00 95.44 93 HIS A O 1
ATOM 727 N N . ARG A 1 94 ? -8.706 9.988 12.081 1.00 94.00 94 ARG A N 1
ATOM 728 C CA . ARG A 1 94 ? -9.364 10.799 11.050 1.00 94.00 94 ARG A CA 1
ATOM 729 C C . ARG A 1 94 ? -9.799 9.947 9.854 1.00 94.00 94 ARG A C 1
ATOM 731 O O . ARG A 1 94 ? -10.955 10.046 9.447 1.00 94.00 94 ARG A O 1
ATOM 738 N N . GLY A 1 95 ? -8.936 9.076 9.332 1.00 93.81 95 GLY A N 1
ATOM 739 C CA . GLY A 1 95 ? -9.267 8.187 8.210 1.00 93.81 95 GLY A CA 1
ATOM 740 C C . GLY A 1 95 ? -10.396 7.204 8.528 1.00 93.81 95 GLY A C 1
ATOM 741 O O . GLY A 1 95 ? -11.387 7.121 7.800 1.00 93.81 95 GLY A O 1
ATOM 742 N N . SER A 1 96 ? -10.322 6.560 9.696 1.00 95.25 96 SER A N 1
ATOM 743 C CA . SER A 1 96 ? -11.332 5.602 10.184 1.00 95.25 96 SER A CA 1
ATOM 744 C C . SER A 1 96 ? -12.684 6.205 10.551 1.00 95.25 96 SER A C 1
ATOM 746 O O . SER A 1 96 ? -13.640 5.465 10.779 1.00 95.25 96 SER A O 1
ATOM 748 N N . LYS A 1 97 ? -12.801 7.535 10.610 1.00 96.06 97 LYS A N 1
ATOM 749 C CA . LYS A 1 97 ? -14.087 8.244 10.717 1.00 96.06 97 LYS A CA 1
ATOM 750 C C . LYS A 1 97 ? -14.710 8.597 9.371 1.00 96.06 97 LYS A C 1
ATOM 752 O O . LYS A 1 97 ? -15.920 8.791 9.315 1.00 96.06 97 LYS A O 1
ATOM 757 N N . GLN A 1 98 ? -13.891 8.739 8.333 1.00 94.19 98 GLN A N 1
ATOM 758 C CA . GLN A 1 98 ? -14.319 9.179 7.004 1.00 94.19 98 GLN A CA 1
ATOM 759 C C . GLN A 1 98 ? -14.626 8.012 6.061 1.00 94.19 98 GLN A C 1
ATOM 761 O O . GLN A 1 98 ? -15.279 8.223 5.045 1.00 94.19 98 GLN A O 1
ATOM 766 N N . SER A 1 99 ? -14.177 6.802 6.403 1.00 95.94 99 SER A N 1
ATOM 767 C CA . SER A 1 99 ? -14.307 5.587 5.595 1.00 95.94 99 SER A CA 1
ATOM 768 C C . SER A 1 99 ? -15.131 4.498 6.283 1.00 95.94 99 SER A C 1
ATOM 770 O O . SER A 1 99 ? -15.307 4.506 7.504 1.00 95.94 99 SER A O 1
ATOM 772 N N . GLU A 1 100 ? -15.633 3.538 5.503 1.00 95.38 100 GLU A N 1
ATOM 773 C CA . GLU A 1 100 ? -16.256 2.330 6.054 1.00 95.38 100 GLU A CA 1
ATOM 774 C C . GLU A 1 100 ? -15.208 1.344 6.584 1.00 95.38 100 GLU A C 1
ATOM 776 O O . GLU A 1 100 ? -15.348 0.846 7.707 1.00 95.38 100 GLU A O 1
ATOM 781 N N . ARG A 1 101 ? -14.140 1.125 5.802 1.00 96.62 101 ARG A N 1
ATOM 782 C CA . ARG A 1 101 ? -12.959 0.324 6.143 1.00 96.62 101 ARG A CA 1
ATOM 783 C C . ARG A 1 101 ? -11.692 1.178 6.080 1.00 96.62 101 ARG A C 1
ATOM 785 O O . ARG A 1 101 ? -11.499 1.974 5.166 1.00 96.62 101 ARG A O 1
ATOM 792 N N . THR A 1 102 ? -10.790 0.964 7.033 1.00 97.44 102 THR A N 1
ATOM 793 C CA . THR A 1 102 ? -9.434 1.528 7.026 1.00 97.44 102 THR A CA 1
ATOM 794 C C . THR A 1 102 ? -8.427 0.396 7.133 1.00 97.44 102 THR A C 1
ATOM 796 O O . THR A 1 102 ? -8.632 -0.505 7.940 1.00 97.44 102 THR A O 1
ATOM 799 N N . ALA A 1 103 ? -7.349 0.457 6.358 1.00 97.81 103 ALA A N 1
ATOM 800 C CA . ALA A 1 103 ? -6.239 -0.491 6.398 1.00 97.81 103 ALA A CA 1
ATOM 801 C C . ALA A 1 103 ? -4.896 0.253 6.442 1.00 97.81 103 ALA A C 1
ATOM 803 O O . ALA A 1 103 ? -4.798 1.410 6.020 1.00 97.81 103 ALA A O 1
ATOM 804 N N . VAL A 1 104 ? -3.854 -0.411 6.942 1.00 97.94 104 VAL A N 1
ATOM 805 C CA . VAL A 1 104 ? -2.480 0.112 6.926 1.00 97.94 104 VAL A CA 1
ATOM 806 C C . VAL A 1 104 ? -1.564 -0.888 6.242 1.00 97.94 104 VAL A C 1
ATOM 808 O O . VAL A 1 104 ? -1.549 -2.048 6.634 1.00 97.94 104 VAL A O 1
ATOM 811 N N . TYR A 1 105 ? -0.765 -0.443 5.276 1.00 98.19 105 TYR A N 1
ATOM 812 C CA . TYR A 1 105 ? 0.274 -1.259 4.641 1.00 98.19 105 TYR A CA 1
ATOM 813 C C . TYR A 1 105 ? 1.661 -0.707 4.964 1.00 98.19 105 TYR A C 1
ATOM 815 O O . TYR A 1 105 ? 1.913 0.492 4.837 1.00 98.19 105 TYR A O 1
ATOM 823 N N . THR A 1 106 ? 2.598 -1.559 5.375 1.00 97.88 106 THR A N 1
ATOM 824 C CA . THR A 1 106 ? 3.932 -1.110 5.782 1.00 97.88 106 THR A CA 1
ATOM 825 C C . THR A 1 106 ? 5.068 -1.972 5.242 1.00 97.88 106 THR A C 1
ATOM 827 O O . THR A 1 106 ? 5.000 -3.196 5.216 1.00 97.88 106 THR A O 1
ATOM 830 N N . HIS A 1 107 ? 6.142 -1.293 4.836 1.00 96.62 107 HIS A N 1
ATOM 831 C CA . HIS A 1 107 ? 7.475 -1.856 4.589 1.00 96.62 107 HIS A CA 1
ATOM 832 C C . HIS A 1 107 ? 8.459 -1.515 5.726 1.00 96.62 107 HIS A C 1
ATOM 834 O O . HIS A 1 107 ? 9.669 -1.743 5.621 1.00 96.62 107 HIS A O 1
ATOM 840 N N . ARG A 1 108 ? 7.970 -0.849 6.778 1.00 96.12 108 ARG A N 1
ATOM 841 C CA . ARG A 1 108 ? 8.750 -0.464 7.956 1.00 96.12 108 ARG A CA 1
ATOM 842 C C . ARG A 1 108 ? 8.633 -1.554 9.021 1.00 96.12 108 ARG A C 1
ATOM 844 O O . ARG A 1 108 ? 8.028 -2.596 8.796 1.00 96.12 108 ARG A O 1
ATOM 851 N N . ASP A 1 109 ? 9.268 -1.339 10.167 1.00 95.56 109 ASP A N 1
ATOM 852 C CA . ASP A 1 109 ? 9.133 -2.256 11.295 1.00 95.56 109 ASP A CA 1
ATOM 853 C C . ASP A 1 109 ? 7.694 -2.207 11.837 1.00 95.56 109 ASP A C 1
ATOM 855 O O . ASP A 1 109 ? 7.236 -1.181 12.349 1.00 95.56 109 ASP A O 1
ATOM 859 N N . VAL A 1 110 ? 6.970 -3.319 11.702 1.00 96.00 110 VAL A N 1
ATOM 860 C CA . VAL A 1 110 ? 5.592 -3.443 12.189 1.00 96.00 110 VAL A CA 1
ATOM 861 C C . VAL A 1 110 ? 5.522 -3.403 13.717 1.00 96.00 110 VAL A C 1
ATOM 863 O O . VAL A 1 110 ? 4.578 -2.844 14.266 1.00 96.00 110 VAL A O 1
ATOM 866 N N . THR A 1 111 ? 6.553 -3.876 14.421 1.00 95.38 111 THR A N 1
ATOM 867 C CA . THR A 1 111 ? 6.657 -3.784 15.886 1.00 95.38 111 THR A CA 1
ATOM 868 C C . THR A 1 111 ? 6.716 -2.324 16.320 1.00 95.38 111 THR A C 1
ATOM 870 O O . THR A 1 111 ? 6.004 -1.911 17.238 1.00 95.38 111 THR A O 1
ATOM 873 N N . GLN A 1 112 ? 7.511 -1.512 15.610 1.00 95.38 112 GLN A N 1
ATOM 874 C CA . GLN A 1 112 ? 7.570 -0.067 15.825 1.00 95.38 112 GLN A CA 1
ATOM 875 C C . GLN A 1 112 ? 6.194 0.572 15.597 1.00 95.38 112 GLN A C 1
ATOM 877 O O . GLN A 1 112 ? 5.721 1.300 16.470 1.00 95.38 112 GLN A O 1
ATOM 882 N N . LEU A 1 113 ? 5.534 0.268 14.474 1.00 95.56 113 LEU A N 1
ATOM 883 C CA . LEU A 1 113 ? 4.202 0.789 14.155 1.00 95.56 113 LEU A CA 1
ATOM 884 C C . LEU A 1 113 ? 3.174 0.455 15.244 1.00 95.56 113 LEU A C 1
ATOM 886 O O . LEU A 1 113 ? 2.533 1.351 15.791 1.00 95.56 113 LEU A O 1
ATOM 890 N N . LEU A 1 114 ? 3.051 -0.823 15.606 1.00 95.19 114 LEU A N 1
ATOM 891 C CA . LEU A 1 114 ? 2.110 -1.275 16.629 1.00 95.19 114 LEU A CA 1
ATOM 892 C C . LEU A 1 114 ? 2.403 -0.602 17.979 1.00 95.19 114 LEU A C 1
ATOM 894 O O . LEU A 1 114 ? 1.484 -0.073 18.603 1.00 95.19 114 LEU A O 1
ATOM 898 N N . SER A 1 115 ? 3.674 -0.504 18.390 1.00 93.75 115 SER A N 1
ATOM 899 C CA . SER A 1 115 ? 4.063 0.167 19.644 1.00 93.75 115 SER A CA 1
ATOM 900 C C . SER A 1 115 ? 3.663 1.651 19.712 1.00 93.75 115 SER A C 1
ATOM 902 O O . SER A 1 115 ? 3.380 2.168 20.793 1.00 93.75 115 SER A O 1
ATOM 904 N N . GLN A 1 116 ? 3.594 2.341 18.567 1.00 93.38 116 GLN A N 1
ATOM 905 C CA . GLN A 1 116 ? 3.192 3.749 18.483 1.00 93.38 116 GLN A CA 1
ATOM 906 C C . GLN A 1 116 ? 1.667 3.937 18.548 1.00 93.38 116 GLN A C 1
ATOM 908 O O . GLN A 1 116 ? 1.200 4.989 19.001 1.00 93.38 116 GLN A O 1
ATOM 913 N N . LEU A 1 117 ? 0.899 2.930 18.116 1.00 93.56 117 LEU A N 1
ATOM 914 C CA . LEU A 1 117 ? -0.562 2.970 17.988 1.00 93.56 117 LEU A CA 1
ATOM 915 C C . LEU A 1 117 ? -1.309 2.323 19.165 1.00 93.56 117 LEU A C 1
ATOM 917 O O . LEU A 1 117 ? -2.424 2.746 19.485 1.00 93.56 117 LEU A O 1
ATOM 921 N N . VAL A 1 118 ? -0.713 1.333 19.837 1.00 90.06 118 VAL A N 1
ATOM 922 C CA . VAL A 1 118 ? -1.310 0.662 21.002 1.00 90.06 118 VAL A CA 1
ATOM 923 C C . VAL A 1 118 ? -1.638 1.677 22.106 1.00 90.06 118 VAL A C 1
ATOM 925 O O . VAL A 1 118 ? -0.862 2.577 22.429 1.00 90.06 118 VAL A O 1
ATOM 928 N N . GLY A 1 119 ? -2.844 1.560 22.668 1.00 87.31 119 GLY A N 1
ATOM 929 C CA . GLY A 1 119 ? -3.362 2.466 23.700 1.00 87.31 119 GLY A CA 1
ATOM 930 C C . GLY A 1 119 ? -3.748 3.871 23.209 1.00 87.31 119 GLY A C 1
ATOM 931 O O . GLY A 1 119 ? -4.232 4.675 24.007 1.00 87.31 119 GLY A O 1
ATOM 932 N N . LYS A 1 120 ? -3.575 4.201 21.920 1.00 94.00 120 LYS A N 1
ATOM 933 C CA . LYS A 1 120 ? -4.013 5.487 21.357 1.00 94.00 120 LYS A CA 1
ATOM 934 C C . LYS A 1 120 ? -5.504 5.467 21.003 1.00 94.00 120 LYS A C 1
ATOM 936 O O . LYS A 1 120 ? -6.091 4.438 20.679 1.00 94.00 120 LYS A O 1
ATOM 941 N N . LYS A 1 121 ? -6.135 6.645 21.028 1.00 94.44 121 LYS A N 1
ATOM 942 C CA . LYS A 1 121 ? -7.567 6.814 20.741 1.00 94.44 121 LYS A CA 1
ATOM 943 C C . LYS A 1 121 ? -7.846 6.807 19.231 1.00 94.44 121 LYS A C 1
ATOM 945 O O . LYS A 1 121 ? -8.019 7.862 18.628 1.00 94.44 121 LYS A O 1
ATOM 950 N N . ILE A 1 122 ? -7.969 5.628 18.632 1.00 95.62 122 ILE A N 1
ATOM 951 C CA . ILE A 1 122 ? -8.304 5.453 17.207 1.00 95.62 122 ILE A CA 1
ATOM 952 C C . ILE A 1 122 ? -9.770 4.997 17.077 1.00 95.62 122 ILE A C 1
ATOM 954 O O . ILE A 1 122 ? -10.250 4.190 17.874 1.00 95.62 122 ILE A O 1
ATOM 958 N N . HIS A 1 123 ? -10.524 5.550 16.121 1.00 95.00 123 HIS A N 1
ATOM 959 C CA . HIS A 1 123 ? -11.913 5.139 15.895 1.00 95.00 123 HIS A CA 1
ATOM 960 C C . HIS A 1 123 ? -11.932 3.737 15.270 1.00 95.00 123 HIS A C 1
ATOM 962 O O . HIS A 1 123 ? -11.187 3.468 14.337 1.00 95.00 123 HIS A O 1
ATOM 968 N N . ARG A 1 124 ? -12.743 2.822 15.823 1.00 93.19 124 ARG A N 1
ATOM 969 C CA . ARG A 1 124 ? -12.804 1.407 15.397 1.00 93.19 124 ARG A CA 1
ATOM 970 C C . ARG A 1 124 ? -11.428 0.712 15.313 1.00 93.19 124 ARG A C 1
ATOM 972 O O . ARG A 1 124 ? -11.251 -0.161 14.476 1.00 93.19 124 ARG A O 1
ATOM 979 N N . ALA A 1 125 ? -10.478 1.054 16.192 1.00 92.69 125 ALA A N 1
ATOM 980 C CA . ALA A 1 125 ? -9.091 0.562 16.151 1.00 92.69 125 ALA A CA 1
ATOM 981 C C . ALA A 1 125 ? -8.957 -0.958 15.911 1.00 92.69 125 ALA A C 1
ATOM 983 O O . ALA A 1 125 ? -8.179 -1.381 15.066 1.00 92.69 125 ALA A O 1
ATOM 984 N N . ALA A 1 126 ? -9.764 -1.768 16.605 1.00 91.56 126 ALA A N 1
ATOM 985 C CA . ALA A 1 126 ? -9.766 -3.231 16.496 1.00 91.56 126 ALA A CA 1
ATOM 986 C C . ALA A 1 126 ? -10.205 -3.784 15.121 1.00 91.56 126 ALA A C 1
ATOM 988 O O . ALA A 1 126 ? -10.030 -4.968 14.867 1.00 91.56 126 ALA A O 1
ATOM 989 N N . ALA A 1 127 ? -10.786 -2.954 14.250 1.00 93.50 127 ALA A N 1
ATOM 990 C CA . ALA A 1 127 ? -11.211 -3.316 12.897 1.00 93.50 127 ALA A CA 1
ATOM 991 C C . ALA A 1 127 ? -10.244 -2.815 11.804 1.00 93.50 127 ALA A C 1
ATOM 993 O O . ALA A 1 127 ? -10.561 -2.926 10.621 1.00 93.50 127 ALA A O 1
ATOM 994 N N . ILE A 1 128 ? -9.097 -2.239 12.184 1.00 95.94 128 ILE A N 1
ATOM 995 C CA . ILE A 1 128 ? -8.070 -1.749 11.257 1.00 95.94 128 ILE A CA 1
ATOM 996 C C . ILE A 1 128 ? -6.960 -2.809 11.162 1.00 95.94 128 ILE A C 1
ATOM 998 O O . ILE A 1 128 ? -6.156 -2.911 12.095 1.00 95.94 128 ILE A O 1
ATOM 1002 N N . PRO A 1 129 ? -6.890 -3.605 10.078 1.00 96.31 129 PRO A N 1
ATOM 1003 C CA . PRO A 1 129 ? -5.763 -4.496 9.842 1.00 96.31 129 PRO A CA 1
ATOM 1004 C C . PRO A 1 129 ? -4.495 -3.704 9.500 1.00 96.31 129 PRO A C 1
ATOM 1006 O O . PRO A 1 129 ? -4.540 -2.667 8.827 1.00 96.31 129 PRO A O 1
ATOM 1009 N N . VAL A 1 130 ? -3.357 -4.233 9.943 1.00 97.69 130 VAL A N 1
ATOM 1010 C CA . VAL A 1 130 ? -2.017 -3.767 9.580 1.00 97.69 130 VAL A CA 1
ATOM 1011 C C . VAL A 1 130 ? -1.320 -4.875 8.799 1.00 97.69 130 VAL A C 1
ATOM 1013 O O . VAL A 1 130 ? -1.029 -5.935 9.344 1.00 97.69 130 VAL A O 1
ATOM 1016 N N . TYR A 1 131 ? -1.041 -4.622 7.529 1.00 97.94 131 TYR A N 1
ATOM 1017 C CA . TYR A 1 131 ? -0.360 -5.532 6.621 1.00 97.94 131 TYR A CA 1
ATOM 1018 C C . TYR A 1 131 ? 1.123 -5.158 6.523 1.00 97.94 131 TYR A C 1
ATOM 1020 O O . TYR A 1 131 ? 1.469 -4.036 6.145 1.00 97.94 131 TYR A O 1
ATOM 1028 N N . ALA A 1 132 ? 2.010 -6.087 6.863 1.00 98.12 132 ALA A N 1
ATOM 1029 C CA . ALA A 1 132 ? 3.455 -5.928 6.755 1.00 98.12 132 ALA A CA 1
ATOM 1030 C C . ALA A 1 132 ? 3.979 -6.725 5.554 1.00 98.12 132 ALA A C 1
ATOM 1032 O O . ALA A 1 132 ? 3.852 -7.947 5.522 1.00 98.12 132 ALA A O 1
ATOM 1033 N N . PHE A 1 133 ? 4.570 -6.046 4.571 1.00 98.38 133 PHE A N 1
ATOM 1034 C CA . PHE A 1 133 ? 5.227 -6.707 3.440 1.00 98.38 133 PHE A CA 1
ATOM 1035 C C . PHE A 1 133 ? 6.653 -7.139 3.796 1.00 98.38 133 PHE A C 1
ATOM 1037 O O . PHE A 1 133 ? 7.350 -6.444 4.543 1.00 98.38 133 PHE A O 1
ATOM 1044 N N . ASP A 1 134 ? 7.130 -8.227 3.183 1.00 97.81 134 ASP A N 1
ATOM 1045 C CA . ASP A 1 134 ? 8.548 -8.587 3.232 1.00 97.81 134 ASP A CA 1
ATOM 1046 C C . ASP A 1 134 ? 9.419 -7.419 2.733 1.00 97.81 134 ASP A C 1
ATOM 1048 O O . ASP A 1 134 ? 9.366 -6.973 1.582 1.00 97.81 134 ASP A O 1
ATOM 1052 N N . ARG A 1 135 ? 10.276 -6.938 3.633 1.00 96.81 135 ARG A N 1
ATOM 1053 C CA . ARG A 1 135 ? 11.208 -5.835 3.400 1.00 96.81 135 ARG A CA 1
ATOM 1054 C C . ARG A 1 135 ? 12.215 -6.148 2.291 1.00 96.81 135 ARG A C 1
ATOM 1056 O O . ARG A 1 135 ? 12.710 -5.212 1.667 1.00 96.81 135 ARG A O 1
ATOM 1063 N N . ARG A 1 136 ? 12.522 -7.427 2.035 1.00 97.38 136 ARG A N 1
ATOM 1064 C CA . ARG A 1 136 ? 13.390 -7.866 0.929 1.00 97.38 136 ARG A CA 1
ATOM 1065 C C . ARG A 1 136 ? 12.699 -7.675 -0.418 1.00 97.38 136 ARG A C 1
ATOM 1067 O O . ARG A 1 136 ? 13.288 -7.045 -1.292 1.00 97.38 136 ARG A O 1
ATOM 1074 N N . LEU A 1 137 ? 11.449 -8.131 -0.543 1.00 97.81 137 LEU A N 1
ATOM 1075 C CA . LEU A 1 137 ? 10.616 -7.931 -1.734 1.00 97.81 137 LEU A CA 1
ATOM 1076 C C . LEU A 1 137 ? 10.458 -6.438 -2.050 1.00 97.81 137 LEU A C 1
ATOM 1078 O O . LEU A 1 137 ? 10.758 -6.014 -3.164 1.00 97.81 137 LEU A O 1
ATOM 1082 N N . ILE A 1 138 ? 10.057 -5.630 -1.058 1.00 98.38 138 ILE A N 1
ATOM 1083 C CA . ILE A 1 138 ? 9.877 -4.182 -1.250 1.00 98.38 138 ILE A CA 1
ATOM 1084 C C . ILE A 1 138 ? 11.178 -3.511 -1.692 1.00 98.38 138 ILE A C 1
ATOM 1086 O O . ILE A 1 138 ? 11.149 -2.691 -2.608 1.00 98.38 138 ILE A O 1
ATOM 1090 N N . LYS A 1 139 ? 12.315 -3.849 -1.069 1.00 98.06 139 LYS A N 1
ATOM 1091 C CA . LYS A 1 139 ? 13.608 -3.264 -1.434 1.00 98.06 139 LYS A CA 1
ATOM 1092 C C . LYS A 1 139 ? 14.009 -3.633 -2.869 1.00 98.06 139 LYS A C 1
ATOM 1094 O O . LYS A 1 139 ? 14.336 -2.740 -3.641 1.00 98.06 139 LYS A O 1
ATOM 1099 N N . ALA A 1 140 ? 13.944 -4.913 -3.233 1.00 97.75 140 ALA A N 1
ATOM 1100 C CA . ALA A 1 140 ? 14.329 -5.378 -4.566 1.00 97.75 140 ALA A CA 1
ATOM 1101 C C . ALA A 1 140 ? 13.449 -4.766 -5.671 1.00 97.75 140 ALA A C 1
ATOM 1103 O O . ALA A 1 140 ? 13.959 -4.329 -6.701 1.00 97.75 140 ALA A O 1
ATOM 1104 N N . LEU A 1 141 ? 12.138 -4.648 -5.433 1.00 97.56 141 LEU A N 1
ATOM 1105 C CA . LEU A 1 141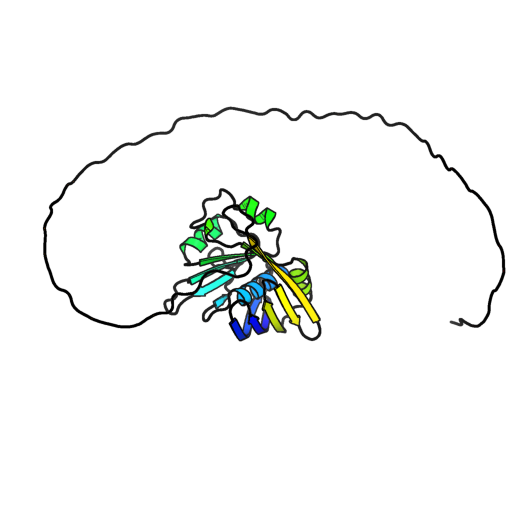 ? 11.227 -3.929 -6.328 1.00 97.56 141 LEU A CA 1
ATOM 1106 C C . LEU A 1 141 ? 11.545 -2.429 -6.395 1.00 97.56 141 LEU A C 1
ATOM 1108 O O . LEU A 1 141 ? 11.553 -1.859 -7.479 1.00 97.56 141 LEU A O 1
ATOM 1112 N N . ALA A 1 142 ? 11.845 -1.780 -5.269 1.00 97.06 142 ALA A N 1
ATOM 1113 C CA . ALA A 1 142 ? 12.192 -0.357 -5.238 1.00 97.06 142 ALA A CA 1
ATOM 1114 C C . ALA A 1 142 ? 13.495 -0.031 -5.991 1.00 97.06 142 ALA A C 1
ATOM 1116 O O . ALA A 1 142 ? 13.642 1.083 -6.493 1.00 97.06 142 ALA A O 1
ATOM 1117 N N . GLU A 1 143 ? 14.413 -0.996 -6.084 1.00 97.00 143 GLU A N 1
ATOM 1118 C CA . GLU A 1 143 ? 15.651 -0.916 -6.869 1.00 97.00 143 GLU A CA 1
ATOM 1119 C C . GLU A 1 143 ? 15.443 -1.259 -8.361 1.00 97.00 143 GLU A C 1
ATOM 1121 O O . GLU A 1 143 ? 16.268 -0.866 -9.181 1.00 97.00 143 GLU A O 1
ATOM 1126 N N . SER A 1 144 ? 14.342 -1.939 -8.719 1.00 96.19 144 SER A N 1
ATOM 1127 C CA . SER A 1 144 ? 14.090 -2.478 -10.072 1.00 96.19 144 SER A CA 1
ATOM 1128 C C . SER A 1 144 ? 12.938 -1.809 -10.841 1.00 96.19 144 SER A C 1
ATOM 1130 O O . SER A 1 144 ? 12.837 -1.980 -12.053 1.00 96.19 144 SER A O 1
ATOM 1132 N N . VAL A 1 145 ? 12.034 -1.081 -10.173 1.00 95.00 145 VAL A N 1
ATOM 1133 C CA . VAL A 1 145 ? 10.875 -0.439 -10.821 1.00 95.00 145 VAL A CA 1
ATOM 1134 C C . VAL A 1 145 ? 11.271 0.874 -11.493 1.00 95.00 145 VAL A C 1
ATOM 1136 O O . VAL A 1 145 ? 11.515 1.898 -10.847 1.00 95.00 145 VAL A O 1
ATOM 1139 N N . ASP A 1 146 ? 11.225 0.853 -12.820 1.00 95.12 146 ASP A N 1
ATOM 1140 C CA . ASP A 1 146 ? 11.444 2.005 -13.680 1.00 95.12 146 ASP A CA 1
ATOM 1141 C C . ASP A 1 146 ? 10.190 2.869 -13.869 1.00 95.12 146 ASP A C 1
ATOM 1143 O O . ASP A 1 146 ? 9.051 2.448 -13.645 1.00 95.12 146 ASP A O 1
ATOM 1147 N N . ARG A 1 147 ? 10.395 4.089 -14.385 1.00 95.12 147 ARG A N 1
ATOM 1148 C CA . ARG A 1 147 ? 9.315 5.046 -14.719 1.00 95.12 147 ARG A CA 1
ATOM 1149 C C . ARG A 1 147 ? 8.298 4.518 -15.737 1.00 95.12 147 ARG A C 1
ATOM 1151 O O . ARG A 1 147 ? 7.215 5.095 -15.864 1.00 95.12 147 ARG A O 1
ATOM 1158 N N . ARG A 1 148 ? 8.663 3.480 -16.491 1.00 96.44 148 ARG A N 1
ATOM 1159 C CA . ARG A 1 148 ? 7.783 2.690 -17.352 1.00 96.44 148 ARG A CA 1
ATOM 1160 C C . ARG A 1 148 ? 8.129 1.226 -17.138 1.00 96.44 148 ARG A C 1
ATOM 1162 O O . ARG A 1 148 ? 9.220 0.820 -17.514 1.00 96.44 148 ARG A O 1
ATOM 1169 N N . SER A 1 149 ? 7.216 0.472 -16.542 1.00 96.06 149 SER A N 1
ATOM 1170 C CA . SER A 1 149 ? 7.413 -0.950 -16.245 1.00 96.06 149 SER A CA 1
ATOM 1171 C C . SER A 1 149 ? 6.116 -1.711 -16.494 1.00 96.06 149 SER A C 1
ATOM 1173 O O . SER A 1 149 ? 5.037 -1.178 -16.247 1.00 96.06 149 SER A O 1
ATOM 1175 N N . THR A 1 150 ? 6.223 -2.955 -16.957 1.00 97.38 150 THR A N 1
ATOM 1176 C CA . THR A 1 150 ? 5.117 -3.922 -16.909 1.00 97.38 150 THR A CA 1
ATOM 1177 C C . THR A 1 150 ? 5.370 -4.847 -15.728 1.00 97.38 150 THR A C 1
ATOM 1179 O O . THR A 1 150 ? 6.474 -5.381 -15.614 1.00 97.38 150 THR A O 1
ATOM 1182 N N . LEU A 1 151 ? 4.387 -5.000 -14.843 1.00 97.88 151 LEU A N 1
ATOM 1183 C CA . LEU A 1 151 ? 4.460 -5.876 -13.679 1.00 97.88 151 LEU A CA 1
ATOM 1184 C C . LEU A 1 151 ? 3.365 -6.933 -13.762 1.00 97.88 151 LEU A C 1
ATOM 1186 O O . LEU A 1 151 ? 2.189 -6.595 -13.882 1.00 97.88 151 LEU A O 1
ATOM 1190 N N . ARG A 1 152 ? 3.746 -8.202 -13.612 1.00 98.44 152 ARG A N 1
ATOM 1191 C CA . ARG A 1 152 ? 2.801 -9.288 -13.329 1.00 98.44 152 ARG A CA 1
ATOM 1192 C C . ARG A 1 152 ? 2.813 -9.541 -11.837 1.00 98.44 152 ARG A C 1
ATOM 1194 O O . ARG A 1 152 ? 3.876 -9.832 -11.296 1.00 98.44 152 ARG A O 1
ATOM 1201 N N . ILE A 1 153 ? 1.672 -9.403 -11.176 1.00 98.44 153 ILE A N 1
ATOM 1202 C CA . ILE A 1 153 ? 1.533 -9.545 -9.725 1.00 98.44 153 ILE A CA 1
ATOM 1203 C C . ILE A 1 153 ? 0.547 -10.678 -9.465 1.00 98.44 153 ILE A C 1
ATOM 1205 O 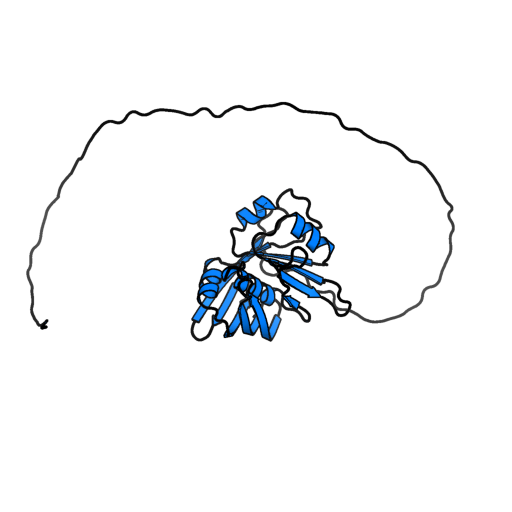O . ILE A 1 153 ? -0.632 -10.558 -9.777 1.00 98.44 153 ILE A O 1
ATOM 1209 N N . THR A 1 154 ? 1.025 -11.778 -8.890 1.00 98.62 154 THR A N 1
ATOM 1210 C CA . THR A 1 154 ? 0.174 -12.874 -8.406 1.00 98.62 154 THR A CA 1
ATOM 1211 C C . THR A 1 154 ? 0.137 -12.849 -6.885 1.00 98.62 154 THR A C 1
ATOM 1213 O O . THR A 1 154 ? 1.190 -12.757 -6.251 1.00 98.62 154 THR A O 1
ATOM 1216 N N . ILE A 1 155 ? -1.060 -12.933 -6.305 1.00 98.12 155 ILE A N 1
ATOM 1217 C CA . ILE A 1 155 ? -1.283 -13.000 -4.856 1.00 98.12 155 ILE A CA 1
ATOM 1218 C C . ILE A 1 155 ? -1.981 -14.326 -4.557 1.00 98.12 155 ILE A C 1
ATOM 1220 O O . ILE A 1 155 ? -3.013 -14.623 -5.155 1.00 98.12 155 ILE A O 1
ATOM 1224 N N . THR A 1 156 ? -1.400 -15.141 -3.678 1.00 97.25 156 THR A N 1
ATOM 1225 C CA . THR A 1 156 ? -1.966 -16.435 -3.267 1.00 97.25 156 THR A CA 1
ATOM 1226 C C . THR A 1 156 ? -1.436 -16.829 -1.891 1.00 97.25 156 THR A C 1
ATOM 1228 O O . THR A 1 156 ? -0.236 -16.743 -1.638 1.00 97.25 156 THR A O 1
ATOM 1231 N N . GLU A 1 157 ? -2.319 -17.259 -0.996 1.00 95.19 157 GLU A N 1
ATOM 1232 C CA . GLU A 1 157 ? -2.035 -17.653 0.391 1.00 95.19 157 GLU A CA 1
ATOM 1233 C C . GLU A 1 157 ? -1.197 -16.613 1.170 1.00 95.19 157 GLU A C 1
ATOM 1235 O O . GLU A 1 157 ? -0.301 -16.946 1.952 1.00 95.19 157 GLU A O 1
ATOM 1240 N N . GLY A 1 158 ? -1.448 -15.319 0.931 1.00 92.56 158 GLY A N 1
ATOM 1241 C CA . GLY A 1 158 ? -0.652 -14.228 1.513 1.00 92.56 158 GLY A CA 1
ATOM 1242 C C . GLY A 1 158 ? 0.805 -14.149 1.021 1.00 92.56 158 GLY A C 1
ATOM 1243 O O . GLY A 1 158 ? 1.611 -13.416 1.599 1.00 92.56 158 GLY A O 1
ATOM 1244 N N . GLN A 1 159 ? 1.167 -14.874 -0.039 1.00 97.50 159 GLN A N 1
ATOM 1245 C CA . GLN A 1 159 ? 2.407 -14.684 -0.792 1.00 97.50 159 GLN A CA 1
ATOM 1246 C C . GLN A 1 159 ? 2.160 -13.779 -1.998 1.00 97.50 159 GLN A C 1
ATOM 1248 O O . GLN A 1 159 ? 1.127 -13.868 -2.659 1.00 97.50 159 GLN A O 1
ATOM 1253 N N . LEU A 1 160 ? 3.138 -12.930 -2.303 1.00 98.12 160 LEU A N 1
ATOM 1254 C CA . LEU A 1 160 ? 3.197 -12.135 -3.520 1.00 98.12 160 LEU A CA 1
ATOM 1255 C C . LEU A 1 160 ? 4.325 -12.654 -4.405 1.00 98.12 160 LEU A C 1
ATOM 1257 O O . LEU A 1 160 ? 5.465 -12.791 -3.956 1.00 98.12 160 LEU A O 1
ATOM 1261 N N . PHE A 1 161 ? 4.011 -12.855 -5.679 1.00 98.31 161 PHE A N 1
ATOM 1262 C CA . PHE A 1 161 ? 4.964 -13.125 -6.748 1.00 98.31 161 PHE A CA 1
ATOM 1263 C C . PHE A 1 161 ? 4.883 -11.972 -7.743 1.00 98.31 161 PHE A C 1
ATOM 1265 O O . PHE A 1 161 ? 3.799 -11.649 -8.229 1.00 98.31 161 PHE A O 1
ATOM 1272 N N . VAL A 1 162 ? 6.012 -11.323 -8.018 1.00 98.31 162 VAL A N 1
ATOM 1273 C CA . VAL A 1 162 ? 6.080 -10.139 -8.877 1.00 98.31 162 VAL A CA 1
ATOM 1274 C C . VAL A 1 162 ? 7.135 -10.344 -9.954 1.00 98.31 162 VAL A C 1
ATOM 1276 O O . VAL A 1 162 ? 8.322 -10.439 -9.644 1.00 98.31 162 VAL A O 1
ATOM 1279 N N . ALA A 1 163 ? 6.705 -10.383 -11.214 1.00 98.00 163 ALA A N 1
ATOM 1280 C CA . ALA A 1 163 ? 7.593 -10.422 -12.369 1.00 98.00 163 ALA A CA 1
ATOM 1281 C C . ALA A 1 163 ? 7.678 -9.044 -13.042 1.00 98.00 163 ALA A C 1
ATOM 1283 O O . ALA A 1 163 ? 6.653 -8.403 -13.283 1.00 98.00 163 ALA A O 1
ATOM 1284 N N . LEU A 1 164 ? 8.897 -8.607 -13.360 1.00 95.62 164 LEU A N 1
ATOM 1285 C CA . LEU A 1 164 ? 9.221 -7.355 -14.043 1.00 95.62 164 LEU A CA 1
ATOM 1286 C C . LEU A 1 164 ? 10.255 -7.667 -15.135 1.00 95.62 164 LEU A C 1
ATOM 1288 O O . LEU A 1 164 ? 11.442 -7.832 -14.860 1.00 95.62 164 LEU A O 1
ATOM 1292 N N . GLY A 1 165 ? 9.789 -7.821 -16.377 1.00 90.81 165 GLY A N 1
ATOM 1293 C CA . GLY A 1 165 ? 10.609 -8.396 -17.450 1.00 90.81 165 GLY A CA 1
ATOM 1294 C C . GLY A 1 165 ? 11.058 -9.820 -17.098 1.00 90.81 165 GLY A C 1
ATOM 1295 O O . GLY A 1 165 ? 10.225 -10.653 -16.745 1.00 90.81 165 GLY A O 1
ATOM 1296 N N . ASP A 1 166 ? 12.367 -10.071 -17.156 1.00 90.62 166 ASP A N 1
ATOM 1297 C CA . ASP A 1 166 ? 12.983 -11.357 -16.791 1.00 90.62 166 ASP A CA 1
ATOM 1298 C C . ASP A 1 166 ? 13.222 -11.517 -15.274 1.00 90.62 166 ASP A C 1
ATOM 1300 O O . ASP A 1 166 ? 13.578 -12.599 -14.803 1.00 90.62 166 ASP A O 1
ATOM 1304 N N . LEU A 1 167 ? 13.046 -10.450 -14.483 1.00 95.31 167 LEU A N 1
ATOM 1305 C CA . LEU A 1 167 ? 13.219 -10.493 -13.033 1.00 95.31 167 LEU A CA 1
ATOM 1306 C C . LEU A 1 167 ? 11.951 -11.034 -12.364 1.00 95.31 167 LEU A C 1
ATOM 1308 O O . LEU A 1 167 ? 10.884 -10.440 -12.493 1.00 95.31 167 LEU A O 1
ATOM 1312 N N . SER A 1 168 ? 12.085 -12.103 -11.579 1.00 96.62 168 SER A N 1
ATOM 1313 C CA . SER A 1 168 ? 11.018 -12.637 -10.725 1.00 96.62 168 SER A CA 1
ATOM 1314 C C . SER A 1 168 ? 11.392 -12.488 -9.252 1.00 96.62 168 SER A C 1
ATOM 1316 O O . SER A 1 168 ? 12.434 -12.978 -8.817 1.00 96.62 168 SER A O 1
ATOM 1318 N N . LEU A 1 169 ? 10.529 -11.834 -8.478 1.00 97.94 169 LEU A N 1
ATOM 1319 C CA . LEU A 1 169 ? 10.676 -11.606 -7.041 1.00 97.94 169 LEU A CA 1
ATOM 1320 C C . LEU A 1 169 ? 9.491 -12.216 -6.288 1.00 97.94 169 LEU A C 1
ATOM 1322 O O . LEU A 1 169 ? 8.376 -12.264 -6.803 1.00 97.94 169 LEU A O 1
ATOM 1326 N N . SER A 1 170 ? 9.714 -12.643 -5.048 1.00 97.94 170 SER A N 1
ATOM 1327 C CA . SER A 1 170 ? 8.655 -13.167 -4.181 1.00 97.94 170 SER A CA 1
ATOM 1328 C C . SER A 1 170 ? 8.850 -12.750 -2.727 1.00 97.94 170 SER A C 1
ATOM 1330 O O . SER A 1 170 ? 9.980 -12.528 -2.290 1.00 97.94 170 SER A O 1
ATOM 1332 N N . GLY A 1 171 ? 7.759 -12.682 -1.971 1.00 97.75 171 GLY A N 1
ATOM 1333 C CA . GLY A 1 171 ? 7.766 -12.411 -0.533 1.00 97.75 171 GLY A CA 1
ATOM 1334 C C . GLY A 1 171 ? 6.357 -12.446 0.055 1.00 97.75 171 GLY A C 1
ATOM 1335 O O . GLY A 1 171 ? 5.376 -12.484 -0.681 1.00 97.75 171 GLY A O 1
ATOM 1336 N N . SER A 1 172 ? 6.245 -12.423 1.379 1.00 96.88 172 SER A N 1
ATOM 1337 C CA . SER A 1 172 ? 4.960 -12.530 2.078 1.00 96.88 172 SER A CA 1
ATOM 1338 C C . SER A 1 172 ? 4.334 -11.172 2.417 1.00 96.88 172 SER A C 1
ATOM 1340 O O . SER A 1 172 ? 5.032 -10.161 2.558 1.00 96.88 172 SER A O 1
ATOM 1342 N N . VAL A 1 173 ? 3.018 -11.171 2.641 1.00 96.75 173 VAL A N 1
ATOM 1343 C CA . VAL A 1 173 ? 2.295 -10.132 3.383 1.00 96.75 173 VAL A CA 1
ATOM 1344 C C . VAL A 1 173 ? 1.697 -10.729 4.659 1.00 96.75 173 VAL A C 1
ATOM 1346 O O . VAL A 1 173 ? 0.876 -11.640 4.617 1.00 96.75 173 VAL A O 1
ATOM 1349 N N . THR A 1 174 ? 2.115 -10.215 5.814 1.00 96.56 174 THR A N 1
ATOM 1350 C CA . THR A 1 174 ? 1.659 -10.687 7.129 1.00 96.56 174 THR A CA 1
ATOM 1351 C C . THR A 1 174 ? 0.611 -9.735 7.692 1.00 96.56 174 THR A C 1
ATOM 1353 O O . THR A 1 174 ? 0.810 -8.520 7.682 1.00 96.56 174 THR A O 1
ATOM 1356 N N . THR A 1 175 ? -0.498 -10.269 8.206 1.00 95.88 175 THR A N 1
ATOM 1357 C CA . THR A 1 175 ? -1.564 -9.470 8.831 1.00 95.88 175 THR A CA 1
ATOM 1358 C C . THR A 1 175 ? -1.362 -9.381 10.343 1.00 95.88 175 THR A C 1
ATOM 1360 O O . THR A 1 175 ? -1.087 -10.381 10.999 1.00 95.88 175 THR A O 1
ATOM 1363 N N . HIS A 1 176 ? -1.543 -8.185 10.901 1.00 94.81 176 HIS A N 1
ATOM 1364 C CA . HIS A 1 176 ? -1.497 -7.897 12.331 1.00 94.81 176 HIS A CA 1
ATOM 1365 C C . HIS A 1 176 ? -2.719 -7.064 12.753 1.00 94.81 176 HIS A C 1
ATOM 1367 O O . HIS A 1 176 ? -3.266 -6.288 11.966 1.00 94.81 176 HIS A O 1
ATOM 1373 N N . SER A 1 177 ? -3.124 -7.186 14.019 1.00 88.62 177 SER A N 1
ATOM 1374 C CA . SER A 1 177 ? -4.228 -6.423 14.617 1.00 88.62 177 SER A CA 1
ATOM 1375 C C . SER A 1 177 ? -3.715 -5.294 15.520 1.00 88.62 177 SER A C 1
ATOM 1377 O O . SER A 1 177 ? -2.791 -5.494 16.309 1.00 88.62 177 SER A O 1
ATOM 1379 N N . LEU A 1 178 ? -4.360 -4.119 15.477 1.00 82.00 178 LEU A N 1
ATOM 1380 C CA . LEU A 1 178 ? -4.136 -3.051 16.468 1.00 82.00 178 LEU A CA 1
ATOM 1381 C C . LEU A 1 178 ? -4.691 -3.404 17.861 1.00 82.00 178 LEU A C 1
ATOM 1383 O O . LEU A 1 178 ? -4.233 -2.861 18.868 1.00 82.00 178 LEU A O 1
ATOM 1387 N N . ALA A 1 179 ? -5.682 -4.297 17.932 1.00 69.56 179 ALA A N 1
ATOM 1388 C CA . ALA A 1 179 ? -6.124 -4.910 19.179 1.00 69.56 179 ALA A CA 1
ATOM 1389 C C . ALA A 1 179 ? -5.253 -6.146 19.434 1.00 69.56 179 ALA A C 1
ATOM 1391 O O . ALA A 1 179 ? -5.452 -7.186 18.807 1.00 69.56 179 ALA A O 1
ATOM 1392 N N . GLY A 1 180 ? -4.260 -5.987 20.313 1.00 52.97 180 GLY A N 1
ATOM 1393 C CA . GLY A 1 180 ? -3.122 -6.896 20.458 1.00 52.97 180 GLY A CA 1
ATOM 1394 C C . GLY A 1 180 ? -3.479 -8.378 20.589 1.00 52.97 180 GLY A C 1
ATOM 1395 O O . GLY A 1 180 ? -3.835 -8.847 21.666 1.00 52.97 180 GLY A O 1
ATOM 1396 N N . SER A 1 181 ? -3.312 -9.100 19.485 1.00 39.94 181 SER A N 1
ATOM 1397 C CA . SER A 1 181 ? -3.146 -10.552 19.400 1.00 39.94 181 SER A CA 1
ATOM 1398 C C . SER A 1 181 ? -2.516 -10.864 18.039 1.00 39.94 181 SER A C 1
ATOM 1400 O O . SER A 1 181 ? -2.946 -10.328 17.016 1.00 39.94 181 SER A O 1
ATOM 1402 N N . GLU A 1 182 ? -1.457 -11.674 18.027 1.00 41.91 182 GLU A N 1
ATOM 1403 C CA . GLU A 1 182 ? -0.901 -12.226 16.789 1.00 41.91 182 GLU A CA 1
ATOM 1404 C C . GLU A 1 182 ? -1.798 -13.371 16.325 1.00 41.91 182 GLU A C 1
ATOM 1406 O O . GLU A 1 182 ? -1.593 -14.529 16.681 1.00 41.91 182 GLU A O 1
ATOM 1411 N N . GLU A 1 183 ? -2.816 -13.041 15.537 1.00 37.38 183 GLU A N 1
ATOM 1412 C CA . GLU A 1 183 ? -3.592 -14.039 14.813 1.00 37.38 183 GLU A CA 1
ATOM 1413 C C . GLU A 1 183 ? -3.017 -14.141 13.392 1.00 37.38 183 GLU A C 1
ATOM 1415 O O . GLU A 1 183 ? -3.282 -13.304 12.527 1.00 37.38 183 GLU A O 1
ATOM 1420 N N . GLN A 1 184 ? -2.178 -15.159 13.164 1.00 38.59 184 GLN A N 1
ATOM 1421 C CA . GLN A 1 184 ? -1.735 -15.562 11.826 1.00 38.59 184 GLN A CA 1
ATOM 1422 C C . GLN A 1 184 ? -2.936 -16.135 11.058 1.00 38.59 184 GLN A C 1
ATOM 1424 O O . GLN A 1 184 ? -3.138 -17.346 11.000 1.00 38.59 184 GLN A O 1
ATOM 1429 N N . VAL A 1 185 ? -3.766 -15.253 10.504 1.00 41.03 185 VAL A N 1
ATOM 1430 C CA . VAL A 1 185 ? -4.983 -15.630 9.778 1.00 41.03 185 VAL A CA 1
ATOM 1431 C C . VAL A 1 185 ? -4.694 -15.670 8.282 1.00 41.03 185 VAL A C 1
ATOM 1433 O O . VAL A 1 185 ? -4.577 -14.630 7.631 1.00 41.03 185 VAL A O 1
ATOM 1436 N N . GLY A 1 186 ? -4.612 -16.888 7.740 1.00 34.56 186 GLY A N 1
ATOM 1437 C CA . GLY A 1 186 ? -4.778 -17.126 6.305 1.00 34.56 186 GLY A CA 1
ATOM 1438 C C . GLY A 1 186 ? -6.148 -16.626 5.832 1.00 34.56 186 GLY A C 1
ATOM 1439 O O . GLY A 1 186 ? -7.108 -16.619 6.602 1.00 34.56 186 GLY A O 1
ATOM 1440 N N . CYS A 1 187 ? -6.223 -16.163 4.584 1.00 32.28 187 CYS A N 1
ATOM 1441 C CA . CYS A 1 187 ? -7.323 -15.351 4.058 1.00 32.28 187 CYS A CA 1
ATOM 1442 C C . CYS A 1 187 ? -8.732 -15.941 4.308 1.00 32.28 187 CYS A C 1
ATOM 1444 O O . CYS A 1 187 ? -9.174 -16.843 3.600 1.00 32.28 187 CYS A O 1
ATOM 1446 N N . ALA A 1 188 ? -9.462 -15.413 5.304 1.00 36.06 188 ALA A N 1
ATOM 1447 C CA . ALA A 1 188 ? -10.853 -15.793 5.576 1.00 36.06 188 ALA A CA 1
ATOM 1448 C C . ALA A 1 188 ? -11.630 -14.751 6.416 1.00 36.06 188 ALA A C 1
ATOM 1450 O O . ALA A 1 188 ? -11.926 -14.997 7.585 1.00 36.06 188 ALA A O 1
ATOM 1451 N N . ARG A 1 189 ? -11.982 -13.595 5.821 1.00 42.56 189 ARG A N 1
ATOM 1452 C CA . ARG A 1 189 ? -13.141 -12.705 6.137 1.00 42.56 189 ARG A CA 1
ATOM 1453 C C . ARG A 1 189 ? -12.960 -11.349 5.426 1.00 42.56 189 ARG A C 1
ATOM 1455 O O . ARG A 1 189 ? -11.848 -10.849 5.363 1.00 42.56 189 ARG A O 1
ATOM 1462 N N . ALA A 1 190 ? -13.991 -10.673 4.921 1.00 33.66 190 ALA A N 1
ATOM 1463 C CA . ALA A 1 190 ? -15.427 -10.951 4.954 1.00 33.66 190 ALA A CA 1
ATOM 1464 C C . ALA A 1 190 ? -16.052 -10.685 3.575 1.00 33.66 190 ALA A C 1
ATOM 1466 O O . ALA A 1 190 ? -15.652 -9.751 2.884 1.00 33.66 190 ALA A O 1
ATOM 1467 N N . GLY A 1 191 ? -17.051 -11.486 3.195 1.00 28.81 191 GLY A N 1
ATOM 1468 C CA . GLY A 1 191 ? -17.796 -11.271 1.957 1.00 28.81 191 GLY A CA 1
ATOM 1469 C C . GLY A 1 191 ? -18.604 -9.973 1.996 1.00 28.81 191 GLY A C 1
ATOM 1470 O O . GLY A 1 191 ? -19.255 -9.667 2.998 1.00 28.81 191 GLY A O 1
ATOM 1471 N N . LEU A 1 192 ? -18.585 -9.237 0.885 1.00 34.75 192 LEU A N 1
ATOM 1472 C CA . LEU A 1 192 ? -19.542 -8.165 0.620 1.00 34.75 192 LEU A CA 1
ATOM 1473 C C . LEU A 1 192 ? -20.965 -8.759 0.593 1.00 34.75 192 LEU A C 1
ATOM 1475 O O . LEU A 1 192 ? -21.155 -9.831 0.013 1.00 34.75 192 LEU A O 1
ATOM 1479 N N . PRO A 1 193 ? -21.976 -8.102 1.189 1.00 32.75 193 PRO A N 1
ATOM 1480 C CA . PRO A 1 193 ? -23.352 -8.571 1.092 1.00 32.75 193 PRO A CA 1
ATOM 1481 C C . PRO A 1 193 ? -23.853 -8.414 -0.348 1.00 32.75 193 PRO A C 1
ATOM 1483 O O . PRO A 1 193 ? -23.954 -7.300 -0.863 1.00 32.75 193 PRO A O 1
ATOM 1486 N N . SER A 1 194 ? -24.200 -9.527 -0.993 1.00 37.31 194 SER A N 1
ATOM 1487 C CA . SER A 1 194 ? -24.864 -9.505 -2.294 1.00 37.31 194 SER A CA 1
ATOM 1488 C C . SER A 1 194 ? -26.260 -8.887 -2.167 1.00 37.31 194 SER A C 1
ATOM 1490 O O . SER A 1 194 ? -27.060 -9.250 -1.302 1.00 37.31 194 SER A O 1
ATOM 1492 N N . THR A 1 195 ? -26.557 -7.913 -3.026 1.00 33.81 195 THR A N 1
ATOM 1493 C CA . THR A 1 195 ? -27.829 -7.184 -3.006 1.00 33.81 195 THR A CA 1
ATOM 1494 C C . THR A 1 195 ? -28.953 -8.046 -3.587 1.00 33.81 195 THR A C 1
ATOM 1496 O O . THR A 1 195 ? -29.161 -8.081 -4.796 1.00 33.81 195 THR A O 1
ATOM 1499 N N . GLY A 1 196 ? -29.690 -8.748 -2.724 1.00 33.81 196 GLY A N 1
ATOM 1500 C CA . GLY A 1 196 ? -30.932 -9.428 -3.099 1.00 33.81 196 GLY A CA 1
ATOM 1501 C C . GLY A 1 196 ? -32.088 -8.433 -3.230 1.00 33.81 196 GLY A C 1
ATOM 1502 O O . GLY A 1 196 ? -32.428 -7.759 -2.258 1.00 33.81 196 GLY A O 1
ATOM 1503 N N . ALA A 1 197 ? -32.693 -8.340 -4.416 1.00 35.25 197 ALA A N 1
ATOM 1504 C CA . ALA A 1 197 ? -33.790 -7.417 -4.701 1.00 35.25 197 A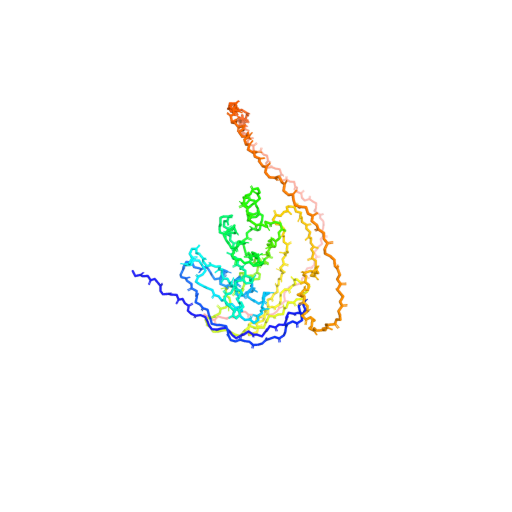LA A CA 1
ATOM 1505 C C . ALA A 1 197 ? -35.146 -8.135 -4.847 1.00 35.25 197 ALA A C 1
ATOM 1507 O O . ALA A 1 197 ? -35.300 -9.002 -5.703 1.00 35.25 197 ALA A O 1
ATOM 1508 N N . GLY A 1 198 ? -36.134 -7.676 -4.069 1.00 32.41 198 GLY A N 1
ATOM 1509 C CA . GLY A 1 198 ? -37.575 -7.866 -4.293 1.00 32.41 198 GLY A CA 1
ATOM 1510 C C . GLY A 1 198 ? -38.216 -9.182 -3.807 1.00 32.41 198 GLY A C 1
ATOM 1511 O O . GLY A 1 198 ? -37.561 -10.214 -3.733 1.00 32.41 198 GLY A O 1
ATOM 1512 N N . ASN A 1 199 ? -39.518 -9.218 -3.492 1.00 36.72 199 ASN A N 1
ATOM 1513 C CA . ASN A 1 199 ? -40.417 -8.128 -3.070 1.00 36.72 199 ASN A CA 1
ATOM 1514 C C . ASN A 1 199 ? -41.691 -8.718 -2.406 1.00 36.72 199 ASN A C 1
ATOM 1516 O O . ASN A 1 199 ? -42.023 -9.874 -2.638 1.00 36.72 199 ASN A O 1
ATOM 1520 N N . ASP A 1 200 ? -42.400 -7.888 -1.633 1.00 32.31 200 ASP A N 1
ATOM 1521 C CA . ASP A 1 200 ? -43.847 -7.928 -1.322 1.00 32.31 200 ASP A CA 1
ATOM 1522 C C . ASP A 1 200 ? -44.542 -9.200 -0.772 1.00 32.31 200 ASP A C 1
ATOM 1524 O O . ASP A 1 200 ? -44.834 -10.143 -1.501 1.00 32.31 200 ASP A O 1
ATOM 1528 N N . ALA A 1 201 ? -45.056 -9.106 0.468 1.00 34.94 201 ALA A N 1
ATOM 1529 C CA . ALA A 1 201 ? -46.446 -9.485 0.788 1.00 34.94 201 ALA A CA 1
ATOM 1530 C C . ALA A 1 201 ? -46.943 -8.853 2.110 1.00 34.94 201 ALA A C 1
ATOM 1532 O O . ALA A 1 201 ? -46.215 -8.762 3.093 1.00 34.94 201 ALA A O 1
ATOM 1533 N N . GLY A 1 202 ? -48.206 -8.408 2.112 1.00 31.33 202 GLY A N 1
ATOM 1534 C CA . GLY A 1 202 ? -48.841 -7.556 3.127 1.00 31.33 202 GLY A CA 1
ATOM 1535 C C . GLY A 1 202 ? -49.017 -8.102 4.558 1.00 31.33 202 GLY A C 1
ATOM 1536 O O . GLY A 1 202 ? -48.904 -9.290 4.837 1.00 31.33 202 GLY A O 1
ATOM 1537 N N . GLY A 1 203 ? -49.402 -7.196 5.467 1.00 32.12 203 GLY A N 1
ATOM 1538 C CA . GLY A 1 203 ? -49.755 -7.520 6.855 1.00 32.12 203 GLY A CA 1
ATOM 1539 C C . GLY A 1 203 ? -50.150 -6.288 7.678 1.00 32.12 203 GLY A C 1
ATOM 1540 O O . GLY A 1 203 ? -49.295 -5.607 8.233 1.00 32.12 203 GLY A O 1
ATOM 1541 N N . ALA A 1 204 ? -51.446 -5.978 7.762 1.00 32.97 204 ALA A N 1
ATOM 1542 C CA . ALA A 1 204 ? -51.954 -4.841 8.537 1.00 32.97 204 ALA A CA 1
ATOM 1543 C C . ALA A 1 204 ? -52.205 -5.194 10.018 1.00 32.97 204 ALA A C 1
ATOM 1545 O O . ALA A 1 204 ? -52.665 -6.295 10.311 1.00 32.97 204 ALA A O 1
ATOM 1546 N N . GLY A 1 205 ? -52.066 -4.226 10.940 1.00 31.83 205 GLY A N 1
ATOM 1547 C CA . GLY A 1 205 ? -52.806 -4.281 12.212 1.00 31.83 205 GLY A CA 1
ATOM 1548 C C . GLY A 1 205 ? -52.204 -3.604 13.452 1.00 31.83 205 GLY A C 1
ATOM 1549 O O . GLY A 1 205 ? -51.222 -4.082 13.996 1.00 31.83 205 GLY A O 1
ATOM 1550 N N . ARG A 1 206 ? -52.953 -2.619 13.986 1.00 35.59 206 ARG A N 1
ATOM 1551 C CA . ARG A 1 206 ? -52.975 -2.112 15.388 1.00 35.59 206 ARG A CA 1
ATOM 1552 C C . ARG A 1 206 ? -51.682 -1.427 15.890 1.00 35.59 206 ARG A C 1
ATOM 1554 O O . ARG A 1 206 ? -50.612 -2.002 15.914 1.00 35.59 206 ARG A O 1
ATOM 1561 N N . SER A 1 207 ? -51.689 -0.142 16.256 1.00 34.28 207 SER A N 1
ATOM 1562 C CA . SER A 1 207 ? -52.436 0.511 17.353 1.00 34.28 207 SER A CA 1
ATOM 1563 C C . SER A 1 207 ? -52.081 -0.004 18.754 1.00 34.28 207 SER A C 1
ATOM 1565 O O . SER A 1 207 ? -52.674 -0.979 19.208 1.00 34.28 207 SER A O 1
ATOM 1567 N N . GLN A 1 208 ? -51.230 0.741 19.479 1.00 46.12 208 GLN A N 1
ATOM 1568 C CA . GLN A 1 208 ? -51.561 1.198 20.839 1.00 46.12 208 GLN A CA 1
ATOM 1569 C C . GLN A 1 208 ? -50.679 2.359 21.347 1.00 46.12 208 GLN A C 1
ATOM 1571 O O . GLN A 1 208 ? -49.572 2.604 20.877 1.00 46.12 208 GLN A O 1
ATOM 1576 N N . ARG A 1 209 ? -51.232 3.113 22.307 1.00 37.31 209 ARG A N 1
ATOM 1577 C CA . ARG A 1 209 ? -50.660 4.309 22.957 1.00 37.31 209 ARG A CA 1
ATOM 1578 C C . ARG A 1 209 ? -49.658 3.963 24.070 1.00 37.31 209 ARG A C 1
ATOM 1580 O O . ARG A 1 209 ? -49.964 3.101 24.883 1.00 37.31 209 ARG A O 1
ATOM 1587 N N . ASN A 1 210 ? -48.641 4.811 24.266 1.00 39.31 210 ASN A N 1
ATOM 1588 C CA . ASN A 1 210 ? -48.356 5.487 25.556 1.00 39.31 210 ASN A CA 1
ATOM 1589 C C . ASN A 1 210 ? -47.287 6.586 25.354 1.00 39.31 210 ASN A C 1
ATOM 1591 O O . ASN A 1 210 ? -46.203 6.314 24.863 1.00 39.31 210 ASN A O 1
ATOM 1595 N N . LYS A 1 211 ? -47.570 7.884 25.540 1.00 37.34 211 LYS A N 1
ATOM 1596 C CA . LYS A 1 211 ? -47.622 8.628 26.823 1.00 37.34 211 LYS A CA 1
ATOM 1597 C C . LYS A 1 211 ? -46.387 8.484 27.747 1.00 37.34 211 LYS A C 1
ATOM 1599 O O . LYS A 1 211 ? -46.468 7.908 28.819 1.00 37.34 211 LYS A O 1
ATOM 1604 N N . GLY A 1 212 ? -45.289 9.133 27.352 1.00 30.80 212 GLY A N 1
ATOM 1605 C CA . GLY A 1 212 ? -44.690 10.285 28.056 1.00 30.80 212 GLY A CA 1
ATOM 1606 C C . GLY A 1 212 ? -44.220 10.202 29.525 1.00 30.80 212 GLY A C 1
ATOM 1607 O O . GLY A 1 212 ? -45.030 10.128 30.441 1.00 30.80 212 GLY A O 1
ATOM 1608 N N . ARG A 1 213 ? -42.920 10.475 29.725 1.00 39.50 213 ARG A N 1
ATOM 1609 C CA . ARG A 1 213 ? -42.249 11.237 30.818 1.00 39.50 213 ARG A CA 1
ATOM 1610 C C . ARG A 1 213 ? -40.840 11.563 30.275 1.00 39.50 213 ARG A C 1
ATOM 1612 O O . ARG A 1 213 ? -40.210 10.661 29.746 1.00 39.50 213 ARG A O 1
ATOM 1619 N N . ARG A 1 214 ? -40.340 12.798 30.131 1.00 34.69 214 ARG A N 1
ATOM 1620 C CA . ARG A 1 214 ? -40.152 13.944 31.050 1.00 34.69 214 ARG A CA 1
ATOM 1621 C C . ARG A 1 214 ? -39.259 13.653 32.272 1.00 34.69 214 ARG A C 1
ATOM 1623 O O . ARG A 1 214 ? -39.762 13.163 33.277 1.00 34.69 214 ARG A O 1
ATOM 1630 N N . ASN A 1 215 ? -37.994 14.096 32.166 1.00 31.44 215 ASN A N 1
ATOM 1631 C CA . ASN A 1 215 ? -37.252 14.982 33.095 1.00 31.44 215 ASN A CA 1
ATOM 1632 C C . ASN A 1 215 ? -35.882 14.497 33.615 1.00 31.44 215 ASN A C 1
ATOM 1634 O O . ASN A 1 215 ? -35.711 13.332 33.936 1.00 31.44 215 ASN A O 1
ATOM 1638 N N . ALA A 1 216 ? -35.009 15.501 33.813 1.00 31.64 216 ALA A N 1
ATOM 1639 C CA . ALA A 1 216 ? -33.931 15.620 34.811 1.00 31.64 216 ALA A CA 1
ATOM 1640 C C . ALA A 1 216 ? -32.765 14.599 34.754 1.00 31.64 216 ALA A C 1
ATOM 1642 O O . ALA A 1 216 ? -32.967 13.413 34.955 1.00 31.64 216 ALA A O 1
ATOM 1643 N N . SER A 1 217 ? -31.519 14.941 34.399 1.00 31.28 217 SER A N 1
ATOM 1644 C CA . SER A 1 217 ? -30.592 16.021 34.819 1.00 31.28 217 SER A CA 1
ATOM 1645 C C . SER A 1 217 ? -29.633 15.658 35.972 1.00 31.28 217 SER A C 1
ATOM 1647 O O . SER A 1 217 ? -30.023 15.147 37.011 1.00 31.28 217 SER A O 1
ATOM 1649 N N . ALA A 1 218 ? -28.367 16.051 35.769 1.00 30.84 218 ALA A N 1
ATOM 1650 C CA . ALA A 1 218 ? -27.326 16.340 36.765 1.00 30.84 218 ALA A CA 1
ATOM 1651 C C . ALA A 1 218 ? -26.766 15.220 37.681 1.00 30.84 218 ALA A C 1
ATOM 1653 O O . ALA A 1 218 ? -27.344 14.872 38.704 1.00 30.84 218 ALA A O 1
ATOM 1654 N N . ARG A 1 219 ? -25.501 14.852 37.406 1.00 33.53 219 ARG A N 1
ATOM 1655 C CA . ARG A 1 219 ? -24.313 14.862 38.308 1.00 33.53 219 ARG A CA 1
ATOM 1656 C C . ARG A 1 219 ? -23.107 14.486 37.427 1.00 33.53 219 ARG A C 1
ATOM 1658 O O . ARG A 1 219 ? -23.094 13.407 36.860 1.00 33.53 219 ARG A O 1
ATOM 1665 N N . ARG A 1 220 ? -22.187 15.385 37.052 1.00 31.59 220 ARG A N 1
ATOM 1666 C CA . ARG A 1 220 ? -21.127 16.017 37.869 1.00 31.59 220 ARG A CA 1
ATOM 1667 C C . ARG A 1 220 ? -20.465 15.049 38.855 1.00 31.59 220 ARG A C 1
ATOM 1669 O O . ARG A 1 220 ? -20.962 14.882 39.961 1.00 31.59 220 ARG A O 1
ATOM 1676 N N . TYR A 1 221 ? -19.284 14.570 38.475 1.00 31.92 221 TYR A N 1
ATOM 1677 C CA . TYR A 1 221 ? -18.162 14.361 39.388 1.00 31.92 221 TYR A CA 1
ATOM 1678 C C . TYR A 1 221 ? -16.948 15.122 38.833 1.00 31.92 221 TYR A C 1
ATOM 1680 O O . TYR A 1 221 ? -16.549 14.910 37.690 1.00 31.92 221 TYR A O 1
ATOM 1688 N N . LYS A 1 222 ? -16.406 16.047 39.633 1.00 33.00 222 LYS A N 1
ATOM 1689 C CA . LYS A 1 222 ? -14.994 16.459 39.566 1.00 33.00 222 LYS A CA 1
ATOM 1690 C C . LYS A 1 222 ? -14.205 15.340 40.274 1.00 33.00 222 LYS A C 1
ATOM 1692 O O . LYS A 1 222 ? -14.733 14.766 41.219 1.00 33.00 222 LYS A O 1
ATOM 1697 N N . ALA A 1 223 ? -13.100 14.830 39.738 1.00 35.28 223 ALA A N 1
ATOM 1698 C CA . ALA A 1 223 ? -11.809 15.501 39.567 1.00 35.28 223 ALA A CA 1
ATOM 1699 C C . ALA A 1 223 ? -11.176 15.878 40.916 1.00 35.28 223 ALA A C 1
ATOM 1701 O O . ALA A 1 223 ? -11.433 16.964 41.412 1.00 35.28 223 ALA A O 1
ATOM 1702 N N . ASP A 1 224 ? -10.394 14.931 41.438 1.00 32.59 224 ASP A N 1
ATOM 1703 C CA . ASP A 1 224 ? -9.220 15.002 42.325 1.00 32.59 224 ASP A CA 1
ATOM 1704 C C . ASP A 1 224 ? -8.641 13.562 42.306 1.00 32.59 224 ASP A C 1
ATOM 1706 O O . ASP A 1 224 ? -9.398 12.606 42.142 1.00 32.59 224 ASP A O 1
ATOM 1710 N N . GLY A 1 225 ? -7.345 13.270 42.389 1.00 29.22 225 GLY A N 1
ATOM 1711 C CA . GLY A 1 225 ? -6.172 14.123 42.540 1.00 29.22 225 GLY A CA 1
ATOM 1712 C C . GLY A 1 225 ? -5.041 13.274 43.131 1.00 29.22 225 GLY A C 1
ATOM 1713 O O . GLY A 1 225 ? -5.021 13.053 44.334 1.00 29.22 225 GLY A O 1
ATOM 1714 N N . ALA A 1 226 ? -4.125 12.766 42.300 1.00 32.28 226 ALA A N 1
ATOM 1715 C CA . ALA A 1 226 ? -2.969 11.987 42.755 1.00 32.28 226 ALA A CA 1
ATOM 1716 C C . ALA A 1 226 ? -1.737 12.330 41.906 1.00 32.28 226 ALA A C 1
ATOM 1718 O O . ALA A 1 226 ? -1.598 11.887 40.765 1.00 32.28 226 ALA A O 1
ATOM 1719 N N . LYS A 1 227 ? -0.873 13.175 42.470 1.00 30.42 227 LYS A N 1
ATOM 1720 C CA . LYS A 1 227 ? 0.514 13.367 42.035 1.00 30.42 227 LYS A CA 1
ATOM 1721 C C . LYS A 1 227 ? 1.433 12.464 42.878 1.00 30.42 227 LYS A C 1
ATOM 1723 O O . LYS A 1 227 ? 0.977 11.845 43.832 1.00 30.42 227 LYS A O 1
ATOM 1728 N N . ASP A 1 228 ? 2.720 12.498 42.534 1.00 32.50 228 ASP A N 1
ATOM 1729 C CA . ASP A 1 228 ? 3.878 12.151 43.375 1.00 32.50 228 ASP A CA 1
ATOM 1730 C C . ASP A 1 228 ? 4.286 10.669 43.506 1.00 32.50 228 ASP A C 1
ATOM 1732 O O . ASP A 1 228 ? 3.843 9.940 44.386 1.00 32.50 228 ASP A O 1
ATOM 1736 N N . ALA A 1 229 ? 5.231 10.282 42.635 1.00 35.09 229 ALA A N 1
ATOM 1737 C CA . ALA A 1 229 ? 6.462 9.508 42.903 1.00 35.09 229 ALA A CA 1
ATOM 1738 C C . ALA A 1 229 ? 7.168 9.313 41.538 1.00 35.09 229 ALA A C 1
ATOM 1740 O O . ALA A 1 229 ? 6.687 8.568 40.693 1.00 35.09 229 ALA A O 1
ATOM 1741 N N . ILE A 1 230 ? 8.205 10.053 41.131 1.00 34.56 230 ILE A N 1
ATOM 1742 C CA . ILE A 1 230 ? 9.530 10.260 41.749 1.00 34.56 230 ILE A CA 1
ATOM 1743 C C . ILE A 1 230 ? 10.258 8.936 42.071 1.00 34.56 230 ILE A C 1
ATOM 1745 O O . ILE A 1 230 ? 10.369 8.503 43.209 1.00 34.56 230 ILE A O 1
ATOM 1749 N N . GLN A 1 231 ? 10.798 8.327 41.010 1.00 33.28 231 GLN A N 1
ATOM 1750 C CA . GLN A 1 231 ? 12.253 8.218 40.806 1.00 33.28 231 GLN A CA 1
ATOM 1751 C C . GLN A 1 231 ? 13.112 7.501 41.876 1.00 33.28 231 GLN A C 1
ATOM 1753 O O . GLN A 1 231 ? 13.809 8.131 42.664 1.00 33.28 231 GLN A O 1
ATOM 1758 N N . SER A 1 232 ? 13.206 6.173 41.771 1.00 31.00 232 SER A N 1
ATOM 1759 C CA . SER A 1 232 ? 14.448 5.366 41.869 1.00 31.00 232 SER A CA 1
ATOM 1760 C C . SER A 1 232 ? 14.117 3.946 41.347 1.00 31.00 232 SER A C 1
ATOM 1762 O O . SER A 1 232 ? 12.958 3.556 41.381 1.00 31.00 232 SER A O 1
ATOM 1764 N N . CYS A 1 233 ? 14.997 3.148 40.735 1.00 28.25 233 CYS A N 1
ATOM 1765 C CA . CYS A 1 233 ? 16.445 3.041 40.879 1.00 28.25 233 CYS A CA 1
ATOM 1766 C C . CYS A 1 233 ? 17.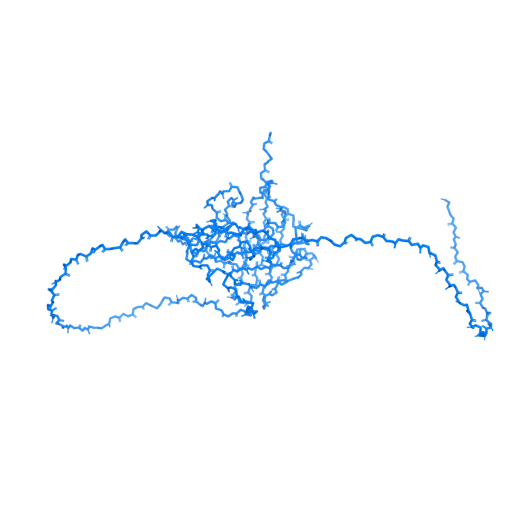165 2.907 39.524 1.00 28.25 233 CYS A C 1
ATOM 1768 O O . CYS A 1 233 ? 16.979 1.925 38.812 1.00 28.25 233 CYS A O 1
ATOM 1770 N N . ILE A 1 234 ? 18.102 3.816 39.244 1.00 37.69 234 ILE A N 1
ATOM 1771 C CA . ILE A 1 234 ? 19.290 3.499 38.442 1.00 37.69 234 ILE A CA 1
ATOM 1772 C C . ILE A 1 234 ? 20.471 3.559 39.408 1.00 37.69 234 ILE A C 1
ATOM 1774 O O . ILE A 1 234 ? 20.740 4.609 39.992 1.00 37.69 234 ILE A O 1
ATOM 1778 N N . ARG A 1 235 ? 21.181 2.442 39.577 1.00 32.47 235 ARG A N 1
ATOM 1779 C CA . ARG A 1 235 ? 22.520 2.425 40.174 1.00 32.47 235 ARG A CA 1
ATOM 1780 C C . ARG A 1 235 ? 23.449 1.612 39.269 1.00 32.47 235 ARG A C 1
ATOM 1782 O O . ARG A 1 235 ? 23.113 0.469 38.966 1.00 32.47 235 ARG A O 1
ATOM 1789 N N . PRO A 1 236 ? 24.579 2.180 38.818 1.00 39.69 236 PRO A N 1
ATOM 1790 C CA . PRO A 1 236 ? 25.544 1.464 37.998 1.00 39.69 236 PRO A CA 1
ATOM 1791 C C . PRO A 1 236 ? 26.466 0.609 38.874 1.00 39.69 236 PRO A C 1
ATOM 1793 O O . PRO A 1 236 ? 26.817 1.008 39.985 1.00 39.69 236 PRO A O 1
ATOM 1796 N N . LEU A 1 237 ? 26.928 -0.521 38.340 1.00 40.69 237 LEU A N 1
ATOM 1797 C CA . LEU A 1 237 ? 28.117 -1.201 38.851 1.00 40.69 237 LEU A CA 1
ATOM 1798 C C . LEU A 1 237 ? 29.321 -0.804 37.997 1.00 40.69 237 LEU A C 1
ATOM 1800 O O . LEU A 1 237 ? 29.590 -1.369 36.940 1.00 40.69 237 LEU A O 1
ATOM 1804 N N . THR A 1 238 ? 30.047 0.198 38.482 1.00 37.69 238 THR A N 1
ATOM 1805 C CA . THR A 1 238 ? 31.440 0.453 38.109 1.00 37.69 238 THR A CA 1
ATOM 1806 C C . THR A 1 238 ? 32.322 -0.668 38.658 1.00 37.69 238 THR A C 1
ATOM 1808 O O . THR A 1 238 ? 32.249 -0.964 39.849 1.00 37.69 238 THR A O 1
ATOM 1811 N N . GLY A 1 239 ? 33.178 -1.262 37.825 1.00 31.48 239 GLY A N 1
ATOM 1812 C CA . GLY A 1 239 ? 34.021 -2.393 38.229 1.00 31.48 239 GLY A CA 1
ATOM 1813 C C . GLY A 1 239 ? 35.155 -2.682 37.249 1.00 31.48 239 GLY A C 1
ATOM 1814 O O . GLY A 1 239 ? 35.261 -3.788 36.733 1.00 31.48 239 GLY A O 1
ATOM 1815 N N . SER A 1 240 ? 35.986 -1.682 36.953 1.00 33.97 240 SER A N 1
ATOM 1816 C CA . SER A 1 240 ? 37.183 -1.870 36.131 1.00 33.97 240 SER A CA 1
ATOM 1817 C C . SER A 1 240 ? 38.330 -2.470 36.948 1.00 33.97 240 SER A C 1
ATOM 1819 O O . SER A 1 240 ? 38.915 -1.786 37.785 1.00 33.97 240 SER A O 1
ATOM 1821 N N . VAL A 1 241 ? 38.717 -3.702 36.631 1.00 40.41 241 VAL A N 1
ATOM 1822 C CA . VAL A 1 241 ? 40.070 -4.222 36.874 1.00 40.41 241 VAL A CA 1
ATOM 1823 C C . VAL A 1 241 ? 40.479 -5.032 35.657 1.00 40.41 241 VAL A C 1
ATOM 1825 O O . VAL A 1 241 ? 39.933 -6.097 35.390 1.00 40.41 241 VAL A O 1
ATOM 1828 N N . GLY A 1 242 ? 41.427 -4.502 34.891 1.00 31.86 242 GLY A N 1
ATOM 1829 C CA . GLY A 1 242 ? 42.124 -5.270 33.871 1.00 31.86 242 GLY A CA 1
ATOM 1830 C C . GLY A 1 242 ? 43.487 -5.693 34.397 1.00 31.86 242 GLY A C 1
ATOM 1831 O O . GLY A 1 242 ? 44.160 -4.888 35.035 1.00 31.86 242 GLY A O 1
ATOM 1832 N N . CYS A 1 243 ? 43.924 -6.908 34.065 1.00 27.94 243 CYS A N 1
ATOM 1833 C CA . CYS A 1 243 ? 45.328 -7.128 33.737 1.00 27.94 243 CYS A CA 1
ATOM 1834 C C . CYS A 1 243 ? 45.539 -8.411 32.918 1.00 27.94 243 CYS A C 1
ATOM 1836 O O . CYS A 1 243 ? 45.145 -9.493 33.329 1.00 27.94 243 CYS A O 1
ATOM 1838 N N . GLN A 1 244 ? 46.215 -8.234 31.782 1.00 32.84 244 GLN A N 1
ATOM 1839 C CA . GLN A 1 244 ? 47.274 -9.096 31.247 1.00 32.84 244 GLN A CA 1
ATOM 1840 C C . GLN A 1 244 ? 47.031 -10.605 31.012 1.00 32.84 244 GLN A C 1
ATOM 1842 O O . GLN A 1 244 ? 47.012 -11.427 31.915 1.00 32.84 244 GLN A O 1
ATOM 1847 N N . SER A 1 245 ? 47.131 -10.952 29.722 1.00 34.03 245 SER A N 1
ATOM 1848 C CA . SER A 1 245 ? 48.063 -11.969 29.207 1.00 34.03 245 SER A CA 1
ATOM 1849 C C . SER A 1 245 ? 47.996 -13.394 29.775 1.00 34.03 245 SER A C 1
ATOM 1851 O O . SER A 1 245 ? 48.706 -13.739 30.719 1.00 34.03 245 SER A O 1
ATOM 1853 N N . CYS A 1 246 ? 47.378 -14.296 29.006 1.00 28.72 246 CYS A N 1
ATOM 1854 C CA . CYS A 1 246 ? 47.950 -15.633 28.847 1.00 28.72 246 CYS A CA 1
ATOM 1855 C C . CYS A 1 246 ? 47.708 -16.187 27.435 1.00 28.72 246 CYS A C 1
ATOM 1857 O O . CYS A 1 246 ? 46.637 -16.701 27.119 1.00 28.72 246 CYS A O 1
ATOM 1859 N N . SER A 1 247 ? 48.718 -16.085 26.570 1.00 33.75 247 SER A N 1
ATOM 1860 C CA . SER A 1 247 ? 48.778 -16.875 25.341 1.00 33.75 247 SER A CA 1
ATOM 1861 C C . SER A 1 247 ? 49.280 -18.277 25.679 1.00 33.75 247 SER A C 1
ATOM 1863 O O . SER A 1 247 ? 50.446 -18.423 26.046 1.00 33.75 247 SER A O 1
ATOM 1865 N N . VAL A 1 248 ? 48.458 -19.312 25.498 1.00 35.75 248 VAL A N 1
ATOM 1866 C CA . VAL A 1 248 ? 48.943 -20.699 25.530 1.00 35.75 248 VAL A CA 1
ATOM 1867 C C . VAL A 1 248 ? 48.616 -21.396 24.217 1.00 35.75 248 VAL A C 1
ATOM 1869 O O . VAL A 1 248 ? 47.501 -21.831 23.944 1.00 35.75 248 VAL A O 1
ATOM 1872 N N . ARG A 1 249 ? 49.664 -21.488 23.403 1.00 34.47 249 ARG A N 1
ATOM 1873 C CA . ARG A 1 249 ? 49.802 -22.380 22.256 1.00 34.47 249 ARG A CA 1
ATOM 1874 C C . ARG A 1 249 ? 49.993 -23.797 22.816 1.00 34.47 249 ARG A C 1
ATOM 1876 O O . ARG A 1 249 ? 50.932 -24.001 23.580 1.00 34.47 249 ARG A O 1
ATOM 1883 N N . VAL A 1 250 ? 49.173 -24.771 22.424 1.00 32.88 250 VAL A N 1
ATOM 1884 C CA . VAL A 1 250 ? 49.522 -26.202 22.551 1.00 32.88 250 VAL A CA 1
ATOM 1885 C C . VAL A 1 250 ? 49.486 -26.830 21.166 1.00 32.88 250 VAL A C 1
ATOM 1887 O O . VAL A 1 250 ? 48.745 -26.399 20.284 1.00 32.88 250 VAL A O 1
ATOM 1890 N N . GLN A 1 251 ? 50.394 -27.773 20.955 1.00 32.81 251 GLN A N 1
ATOM 1891 C CA . GLN A 1 251 ? 50.946 -28.119 19.659 1.00 32.81 251 GLN A CA 1
ATOM 1892 C C . GLN A 1 251 ? 50.862 -29.632 19.431 1.00 32.81 251 GLN A C 1
ATOM 1894 O O . GLN A 1 251 ? 51.218 -30.397 20.314 1.00 32.81 251 GLN A O 1
ATOM 1899 N N . CYS A 1 252 ? 50.458 -30.010 18.216 1.00 28.75 252 CYS A N 1
ATOM 1900 C CA . CYS A 1 252 ? 50.865 -31.209 17.473 1.00 28.75 252 CYS A CA 1
ATOM 1901 C C . CYS A 1 252 ? 50.884 -32.586 18.185 1.00 28.75 252 CYS A C 1
ATOM 1903 O O . CYS A 1 252 ? 51.783 -32.899 18.961 1.00 28.75 252 CYS A O 1
ATOM 1905 N N . CYS A 1 253 ? 50.029 -33.495 17.711 1.00 29.75 253 CYS A N 1
ATOM 1906 C CA . CYS A 1 253 ? 50.469 -34.843 17.321 1.00 29.75 253 CYS A CA 1
ATOM 1907 C C . CYS A 1 253 ? 50.147 -34.972 15.818 1.00 29.75 253 CYS A C 1
ATOM 1909 O O . CYS A 1 253 ? 49.003 -34.725 15.450 1.00 29.75 253 CYS A O 1
ATOM 1911 N N . LEU A 1 254 ? 51.098 -35.020 14.875 1.00 33.34 254 LEU A N 1
ATOM 1912 C CA . LEU A 1 254 ? 52.146 -36.011 14.550 1.00 33.34 254 LEU A CA 1
ATOM 1913 C C . LEU A 1 254 ? 51.623 -37.335 13.967 1.00 33.34 254 LEU A C 1
ATOM 1915 O O . LEU A 1 254 ? 50.661 -37.905 14.466 1.00 33.34 254 LEU A O 1
ATOM 1919 N N . MET A 1 255 ? 52.373 -37.822 12.965 1.00 34.00 255 MET A N 1
ATOM 1920 C CA . MET A 1 255 ? 52.163 -39.015 12.121 1.00 34.00 255 MET A CA 1
ATOM 1921 C C . MET A 1 255 ? 51.035 -38.872 11.070 1.00 34.00 255 MET A C 1
ATOM 1923 O O . MET A 1 255 ? 49.892 -38.625 11.418 1.00 34.00 255 MET A O 1
ATOM 1927 N N . GLY A 1 256 ? 51.259 -39.032 9.760 1.00 32.19 256 GLY A N 1
ATOM 1928 C CA . GLY A 1 256 ? 52.502 -39.258 9.008 1.00 32.19 256 GLY A CA 1
ATOM 1929 C C . GLY A 1 256 ? 52.234 -40.056 7.723 1.00 32.19 256 GLY A C 1
ATOM 1930 O O . GLY A 1 256 ? 51.662 -41.135 7.799 1.00 32.19 256 GLY A O 1
ATOM 1931 N N . GLY A 1 257 ? 52.653 -39.556 6.554 1.00 31.11 257 GLY A N 1
ATOM 1932 C CA . GLY A 1 257 ? 52.503 -40.267 5.273 1.00 31.11 257 GLY A CA 1
ATOM 1933 C C . GLY A 1 257 ? 52.796 -39.377 4.061 1.00 31.11 257 GLY A C 1
ATOM 1934 O O . GLY A 1 257 ? 52.055 -38.438 3.788 1.00 31.11 257 GLY A O 1
ATOM 1935 N N . ARG A 1 258 ? 53.902 -39.646 3.356 1.00 36.38 258 ARG A N 1
ATOM 1936 C CA . ARG A 1 258 ? 54.259 -39.024 2.066 1.00 36.38 258 ARG A CA 1
ATOM 1937 C C . ARG A 1 258 ? 53.853 -39.950 0.922 1.00 36.38 258 ARG A C 1
ATOM 1939 O O . ARG A 1 258 ? 54.037 -41.145 1.083 1.00 36.38 258 ARG A O 1
ATOM 1946 N N . GLU A 1 259 ? 53.476 -39.366 -0.217 1.00 35.31 259 GLU A N 1
ATOM 1947 C CA . GLU A 1 259 ? 53.831 -39.752 -1.607 1.00 35.31 259 GLU A CA 1
ATOM 1948 C C . GLU A 1 259 ? 53.101 -38.758 -2.546 1.00 35.31 259 GLU A C 1
ATOM 1950 O O . GLU A 1 259 ? 51.882 -38.666 -2.536 1.00 35.31 259 GLU A O 1
ATOM 1955 N N . SER A 1 260 ? 53.764 -37.717 -3.068 1.00 35.69 260 SER A N 1
ATOM 1956 C CA . SER A 1 260 ? 54.526 -37.664 -4.337 1.00 35.69 260 SER A CA 1
ATOM 1957 C C . SER A 1 260 ? 53.675 -37.758 -5.620 1.00 35.69 260 SER A C 1
ATOM 1959 O O . SER A 1 260 ? 53.216 -38.839 -5.970 1.00 35.69 260 SER A O 1
ATOM 1961 N N . GLY A 1 261 ? 53.557 -36.651 -6.374 1.00 32.47 261 GLY A N 1
ATOM 1962 C CA . GLY A 1 261 ? 52.965 -36.636 -7.728 1.00 32.47 261 GLY A CA 1
ATOM 1963 C C . GLY A 1 261 ? 52.591 -35.238 -8.259 1.00 32.47 261 GLY A C 1
ATOM 1964 O O . GLY A 1 261 ? 51.472 -34.788 -8.045 1.00 32.47 261 GLY A O 1
ATOM 1965 N N . VAL A 1 262 ? 53.520 -34.543 -8.936 1.00 40.62 262 VAL A N 1
ATOM 1966 C CA . VAL A 1 262 ? 53.376 -33.173 -9.505 1.00 40.62 262 VAL A CA 1
ATOM 1967 C C . VAL A 1 262 ? 54.367 -32.999 -10.683 1.00 40.62 262 VAL A C 1
ATOM 1969 O O . VAL A 1 262 ? 55.491 -33.480 -10.527 1.00 40.62 262 VAL A O 1
ATOM 1972 N N . PRO A 1 263 ? 54.097 -32.219 -11.766 1.00 62.16 263 PRO A N 1
ATOM 1973 C CA . PRO A 1 263 ? 52.852 -31.913 -12.492 1.00 62.16 263 PRO A CA 1
ATOM 1974 C C . PRO A 1 263 ? 52.975 -32.529 -13.926 1.00 62.16 263 PRO A C 1
ATOM 1976 O O . PRO A 1 263 ? 52.993 -33.759 -13.960 1.00 62.16 263 PRO A O 1
ATOM 1979 N N . PRO A 1 264 ? 53.244 -31.838 -15.078 1.00 56.56 264 PRO A N 1
ATOM 1980 C CA . PRO A 1 264 ? 52.806 -30.533 -15.657 1.00 56.56 264 PRO A CA 1
ATOM 1981 C C . PRO A 1 264 ? 51.312 -30.566 -16.114 1.00 56.56 264 PRO A C 1
ATOM 1983 O O . PRO A 1 264 ? 50.550 -31.260 -15.455 1.00 56.56 264 PRO A O 1
ATOM 1986 N N . TRP A 1 265 ? 50.743 -29.852 -17.111 1.00 34.12 265 TRP A N 1
ATOM 1987 C CA . TRP A 1 265 ? 51.219 -29.002 -18.227 1.00 34.12 265 TRP A CA 1
ATOM 1988 C C . TRP A 1 265 ? 50.385 -27.700 -18.383 1.00 34.12 265 TRP A C 1
ATOM 1990 O O . TRP A 1 265 ? 49.168 -27.779 -18.459 1.00 34.12 265 TRP A O 1
ATOM 2000 N N . TRP A 1 266 ? 51.091 -26.562 -18.528 1.00 35.78 266 TRP A N 1
ATOM 2001 C CA . TRP A 1 266 ? 50.838 -25.385 -19.401 1.00 35.78 266 TRP A CA 1
ATOM 2002 C C . TRP A 1 266 ? 49.465 -24.653 -19.366 1.00 35.78 266 TRP A C 1
ATOM 2004 O O . TRP A 1 266 ? 48.414 -25.255 -19.506 1.00 35.78 266 TRP A O 1
ATOM 2014 N N . GLY A 1 267 ? 49.405 -23.315 -19.307 1.00 37.03 267 GLY A N 1
ATOM 2015 C CA . GLY A 1 267 ? 50.483 -22.324 -19.182 1.00 37.03 267 GLY A CA 1
ATOM 2016 C C . GLY A 1 267 ? 49.973 -20.874 -19.276 1.00 37.03 267 GLY A C 1
ATOM 2017 O O . GLY A 1 267 ? 48.969 -20.604 -19.928 1.00 37.03 267 GLY A O 1
ATOM 2018 N N . CYS A 1 268 ? 50.677 -19.935 -18.635 1.00 37.03 268 CYS A N 1
ATOM 2019 C CA . CYS A 1 268 ? 50.550 -18.498 -18.927 1.00 37.03 268 CYS A CA 1
ATOM 2020 C C . CYS A 1 268 ? 51.204 -18.168 -20.283 1.00 37.03 268 CYS A C 1
ATOM 2022 O O . CYS A 1 268 ? 52.046 -18.945 -20.730 1.00 37.03 268 CYS A O 1
ATOM 2024 N N . TRP A 1 269 ? 50.940 -16.980 -20.848 1.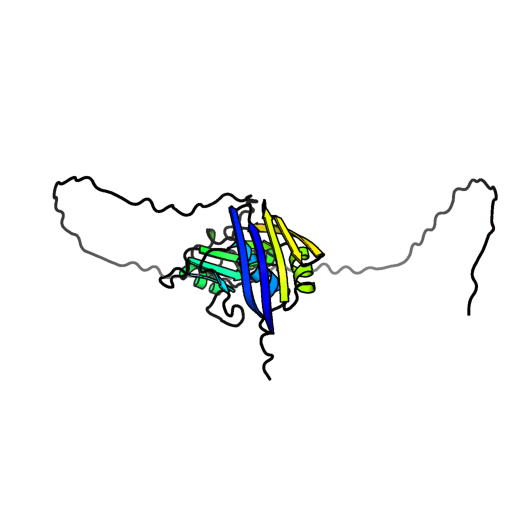00 37.81 269 TRP A N 1
ATOM 2025 C CA . TRP A 1 269 ? 51.969 -15.974 -21.206 1.00 37.81 269 TRP A CA 1
ATOM 2026 C C . TRP A 1 269 ? 51.322 -14.615 -21.615 1.00 37.81 269 TRP A C 1
ATOM 2028 O O . TRP A 1 269 ? 50.094 -14.568 -21.700 1.00 37.81 269 TRP A O 1
ATOM 2038 N N . PRO A 1 270 ? 52.089 -13.501 -21.708 1.00 57.31 270 PRO A N 1
ATOM 2039 C CA . PRO A 1 270 ? 51.608 -12.149 -21.375 1.00 57.31 270 PRO A CA 1
ATOM 2040 C C . PRO A 1 270 ? 51.506 -11.231 -22.630 1.00 57.31 270 PRO A C 1
ATOM 2042 O O . PRO A 1 270 ? 51.380 -11.757 -23.733 1.00 57.31 270 PRO A O 1
ATOM 2045 N N . ILE A 1 271 ? 51.435 -9.890 -22.582 1.00 48.53 271 ILE A N 1
ATOM 2046 C CA . ILE A 1 271 ? 52.330 -8.855 -21.995 1.00 48.53 271 ILE A CA 1
ATOM 2047 C C . ILE A 1 271 ? 51.493 -7.734 -21.366 1.00 48.53 271 ILE A C 1
ATOM 2049 O O . ILE A 1 271 ? 50.548 -7.279 -22.046 1.00 48.53 271 ILE A O 1
#

Secondary structure (DSSP, 8-state):
-PPPPEEEEEEEEEEETTTTEEEEEEEEEEE-TTS-HHHHHHHHHHHHHT--TTEEE--GGG-SSS-SEEEE-TT--EEEEEEESS--HHHHHHHHHH-SEEEEEESS-HHHHHHHHTTS--TTGGG-EEEEE-HHHHHHHHHH--SEEEEEEEEETTEEEEEETTEEEEEEEEEEESSS------S---PPPP-----------------------------------------------------------------------------